Protein AF-0000000084975092 (afdb_homodimer)

Structure (mmCIF, N/CA/C/O backbone):
data_AF-0000000084975092-model_v1
#
loop_
_entity.id
_entity.type
_entity.pdbx_description
1 polymer 'Uncharacterized protein'
#
loop_
_atom_site.group_PDB
_atom_site.id
_atom_site.type_symbol
_atom_site.label_atom_id
_atom_site.label_alt_id
_atom_site.label_comp_id
_atom_site.label_asym_id
_atom_site.label_entity_id
_atom_site.label_seq_id
_atom_site.pdbx_PDB_ins_code
_atom_site.Cartn_x
_atom_site.Cartn_y
_atom_site.Cartn_z
_atom_site.occupancy
_atom_site.B_iso_or_equiv
_atom_site.auth_seq_id
_atom_site.auth_comp_id
_atom_site.auth_asym_id
_atom_site.auth_atom_id
_atom_site.pdbx_PDB_model_num
ATOM 1 N N . MET A 1 1 ? 33.875 20.328 -22.531 1 62.81 1 MET A N 1
ATOM 2 C CA . MET A 1 1 ? 33.938 19.734 -21.203 1 62.81 1 MET A CA 1
ATOM 3 C C . MET A 1 1 ? 32.625 19.938 -20.453 1 62.81 1 MET A C 1
ATOM 5 O O . MET A 1 1 ? 32.125 19.016 -19.828 1 62.81 1 MET A O 1
ATOM 9 N N . LYS A 1 2 ? 32.125 21.047 -20.719 1 77.38 2 LYS A N 1
ATOM 10 C CA . LYS A 1 2 ? 30.891 21.344 -19.969 1 77.38 2 LYS A CA 1
ATOM 11 C C . LYS A 1 2 ? 29.719 20.5 -20.484 1 77.38 2 LYS A C 1
ATOM 13 O O . LYS A 1 2 ? 28.938 19.969 -19.688 1 77.38 2 LYS A O 1
ATOM 18 N N . LYS A 1 3 ? 29.75 20.203 -21.688 1 81.56 3 LYS A N 1
ATOM 19 C CA . LYS A 1 3 ? 28.656 19.453 -22.312 1 81.56 3 LYS A CA 1
ATOM 20 C C . LYS A 1 3 ? 28.719 17.969 -21.922 1 81.56 3 LYS A C 1
ATOM 22 O O . LYS A 1 3 ? 27.688 17.344 -21.688 1 81.56 3 LYS A O 1
ATOM 27 N N . ILE A 1 4 ? 29.922 17.531 -21.922 1 78.56 4 ILE A N 1
ATOM 28 C CA . ILE A 1 4 ? 30.141 16.141 -21.516 1 78.56 4 ILE A CA 1
ATOM 29 C C . ILE A 1 4 ? 29.719 15.953 -20.062 1 78.56 4 ILE A C 1
ATOM 31 O O . ILE A 1 4 ? 29.078 14.961 -19.719 1 78.56 4 ILE A O 1
ATOM 35 N N . LEU A 1 5 ? 29.984 16.922 -19.25 1 81.19 5 LEU A N 1
ATOM 36 C CA . LEU A 1 5 ? 29.641 16.859 -17.844 1 81.19 5 LEU A CA 1
ATOM 37 C C . LEU A 1 5 ? 28.125 16.891 -17.656 1 81.19 5 LEU A C 1
ATOM 39 O O . LEU A 1 5 ? 27.594 16.141 -16.828 1 81.19 5 LEU A O 1
ATOM 43 N N . ILE A 1 6 ? 27.531 17.688 -18.438 1 81.81 6 ILE A N 1
ATOM 44 C CA . ILE A 1 6 ? 26.078 17.812 -18.359 1 81.81 6 ILE A CA 1
ATOM 45 C C . ILE A 1 6 ? 25.422 16.531 -18.844 1 81.81 6 ILE A C 1
ATOM 47 O O . ILE A 1 6 ? 24.453 16.047 -18.25 1 81.81 6 ILE A O 1
ATOM 51 N N . SER A 1 7 ? 25.953 16.016 -19.891 1 80.88 7 SER A N 1
ATOM 52 C CA . SER A 1 7 ? 25.438 14.75 -20.422 1 80.88 7 SER A CA 1
ATOM 53 C C . SER A 1 7 ? 25.641 13.617 -19.422 1 80.88 7 SER A C 1
ATOM 55 O O . SER A 1 7 ? 24.766 12.766 -19.266 1 80.88 7 SER A O 1
ATOM 57 N N . LEU A 1 8 ? 26.75 13.625 -18.781 1 80.19 8 LEU A N 1
ATOM 58 C CA . LEU A 1 8 ? 27.031 12.617 -17.766 1 80.19 8 LEU A CA 1
ATOM 59 C C . LEU A 1 8 ? 26.062 12.742 -16.594 1 80.19 8 LEU A C 1
ATOM 61 O O . LEU A 1 8 ? 25.578 11.742 -16.078 1 80.19 8 LEU A O 1
ATOM 65 N N . LEU A 1 9 ? 25.797 13.906 -16.25 1 78.81 9 LEU A N 1
ATOM 66 C CA . LEU A 1 9 ? 24.875 14.164 -15.156 1 78.81 9 LEU A CA 1
ATOM 67 C C . LEU A 1 9 ? 23.469 13.703 -15.516 1 78.81 9 LEU A C 1
ATOM 69 O O . LEU A 1 9 ? 22.766 13.125 -14.688 1 78.81 9 LEU A O 1
ATOM 73 N N . ALA A 1 10 ? 23.109 13.953 -16.703 1 79.69 10 ALA A N 1
ATOM 74 C CA . ALA A 1 10 ? 21.797 13.539 -17.188 1 79.69 10 ALA A CA 1
ATOM 75 C C . ALA A 1 10 ? 21.656 12.023 -17.141 1 79.69 10 ALA A C 1
ATOM 77 O O . ALA A 1 10 ? 20.609 11.5 -16.766 1 79.69 10 ALA A O 1
ATOM 78 N N . VAL A 1 11 ? 22.703 11.359 -17.531 1 75.19 11 VAL A N 1
ATOM 79 C CA . VAL A 1 11 ? 22.688 9.898 -17.5 1 75.19 11 VAL A CA 1
ATOM 80 C C . VAL A 1 11 ? 22.562 9.414 -16.062 1 75.19 11 VAL A C 1
ATOM 82 O O . VAL A 1 11 ? 21.812 8.469 -15.789 1 75.19 11 VAL A O 1
ATOM 85 N N . VAL A 1 12 ? 23.172 10.07 -15.133 1 73.25 12 VAL A N 1
ATOM 86 C CA . VAL A 1 12 ? 23.109 9.695 -13.727 1 73.25 12 VAL A CA 1
ATOM 87 C C . VAL A 1 12 ? 21.688 9.875 -13.203 1 73.25 12 VAL A C 1
ATOM 89 O O . VAL A 1 12 ? 21.172 9.008 -12.5 1 73.25 12 VAL A O 1
ATOM 92 N N . VAL A 1 13 ? 21.094 10.93 -13.609 1 73.56 13 VAL A N 1
ATOM 93 C CA . VAL A 1 13 ? 19.734 11.219 -13.172 1 73.56 13 VAL A CA 1
ATOM 94 C C . VAL A 1 13 ? 18.766 10.18 -13.75 1 73.56 13 VAL A C 1
ATOM 96 O O . VAL A 1 13 ? 17.875 9.711 -13.047 1 73.56 13 VAL A O 1
ATOM 99 N N . LEU A 1 14 ? 19 9.875 -14.938 1 68.94 14 LEU A N 1
ATOM 100 C CA . LEU A 1 14 ? 18.141 8.891 -15.594 1 68.94 14 LEU A CA 1
ATOM 101 C C . LEU A 1 14 ? 18.281 7.523 -14.945 1 68.94 14 LEU A C 1
ATOM 103 O O . LEU A 1 14 ? 17.281 6.855 -14.672 1 68.94 14 LEU A O 1
ATOM 107 N N . VAL A 1 15 ? 19.531 7.074 -14.758 1 65.44 15 VAL A N 1
ATOM 108 C CA . VAL A 1 15 ? 19.781 5.777 -14.141 1 65.44 15 VAL A CA 1
ATOM 109 C C . VAL A 1 15 ? 19.25 5.777 -12.703 1 65.44 15 VAL A C 1
ATOM 111 O O . VAL A 1 15 ? 18.641 4.805 -12.258 1 65.44 15 VAL A O 1
ATOM 114 N N . GLY A 1 16 ? 19.562 6.824 -12.062 1 63.44 16 GLY A N 1
ATOM 115 C CA . GLY A 1 16 ? 19.062 6.977 -10.703 1 63.44 16 GLY A CA 1
ATOM 116 C C . GLY A 1 16 ? 17.547 6.934 -10.617 1 63.44 16 GLY A C 1
ATOM 117 O O . GLY A 1 16 ? 16.984 6.281 -9.734 1 63.44 16 GLY A O 1
ATOM 118 N N . GLY A 1 17 ? 16.906 7.625 -11.43 1 62.84 17 GLY A N 1
ATOM 119 C CA . GLY A 1 17 ? 15.461 7.637 -11.492 1 62.84 17 GLY A CA 1
ATOM 120 C C . GLY A 1 17 ? 14.859 6.258 -11.711 1 62.84 17 GLY A C 1
ATOM 121 O O . GLY A 1 17 ? 13.883 5.887 -11.047 1 62.84 17 GLY A O 1
ATOM 122 N N . ILE A 1 18 ? 15.398 5.594 -12.656 1 60.41 18 ILE A N 1
ATOM 123 C CA . ILE A 1 18 ? 14.938 4.242 -12.961 1 60.41 18 ILE A CA 1
ATOM 124 C C . ILE A 1 18 ? 15.141 3.346 -11.742 1 60.41 18 ILE A C 1
ATOM 126 O O . ILE A 1 18 ? 14.25 2.574 -11.375 1 60.41 18 ILE A O 1
ATOM 130 N N . TYR A 1 19 ? 16.422 3.455 -11.234 1 58.19 19 TYR A N 1
ATOM 131 C CA . TYR A 1 19 ? 16.719 2.635 -10.062 1 58.19 19 TYR A CA 1
ATOM 132 C C . TYR A 1 19 ? 15.734 2.934 -8.93 1 58.19 19 TYR A C 1
ATOM 134 O O . TYR A 1 19 ? 15.266 2.02 -8.25 1 58.19 19 TYR A O 1
ATOM 142 N N . PHE A 1 20 ? 15.57 4.203 -8.875 1 60.41 20 PHE A N 1
ATOM 143 C CA . PHE A 1 20 ? 14.68 4.652 -7.809 1 60.41 20 PHE A CA 1
ATOM 144 C C . PHE A 1 20 ? 13.25 4.203 -8.07 1 60.41 20 PHE A C 1
ATOM 146 O O . PHE A 1 20 ? 12.547 3.768 -7.156 1 60.41 20 PHE A O 1
ATOM 153 N N . GLY A 1 21 ? 12.852 4.273 -9.227 1 59.28 21 GLY A N 1
ATOM 154 C CA . GLY A 1 21 ? 11.5 3.859 -9.578 1 59.28 21 GLY A CA 1
ATOM 155 C C . GLY A 1 21 ? 11.281 2.363 -9.453 1 59.28 21 GLY A C 1
ATOM 156 O O . GLY A 1 21 ? 10.227 1.923 -9 1 59.28 21 GLY A O 1
ATOM 157 N N . SER A 1 22 ? 12.297 1.663 -9.891 1 58.56 22 SER A N 1
ATOM 158 C CA . SER A 1 22 ? 12.203 0.207 -9.891 1 58.56 22 SER A CA 1
ATOM 159 C C . SER A 1 22 ? 12.211 -0.347 -8.469 1 58.56 22 SER A C 1
ATOM 161 O O . SER A 1 22 ? 11.82 -1.495 -8.25 1 58.56 22 SER A O 1
ATOM 163 N N . ASN A 1 23 ? 12.555 0.447 -7.535 1 65.69 23 ASN A N 1
ATOM 164 C CA . ASN A 1 23 ? 12.734 -0.072 -6.184 1 65.69 23 ASN A CA 1
ATOM 165 C C . ASN A 1 23 ? 11.531 0.231 -5.297 1 65.69 23 ASN A C 1
ATOM 167 O O . ASN A 1 23 ? 11.555 -0.037 -4.094 1 65.69 23 ASN A O 1
ATOM 171 N N . LEU A 1 24 ? 10.508 0.518 -5.965 1 80.62 24 LEU A N 1
ATOM 172 C CA . LEU A 1 24 ? 9.359 0.938 -5.168 1 80.62 24 LEU A CA 1
ATOM 173 C C . LEU A 1 24 ? 8.414 -0.231 -4.922 1 80.62 24 LEU A C 1
ATOM 175 O O . LEU A 1 24 ? 7.621 -0.206 -3.979 1 80.62 24 LEU A O 1
ATOM 179 N N . LYS A 1 25 ? 8.578 -1.258 -5.691 1 91 25 LYS A N 1
ATOM 180 C CA . LYS A 1 25 ? 7.711 -2.428 -5.582 1 91 25 LYS A CA 1
ATOM 181 C C . LYS A 1 25 ? 8.531 -3.719 -5.59 1 91 25 LYS A C 1
ATOM 183 O O . LYS A 1 25 ? 9.664 -3.736 -6.062 1 91 25 LYS A O 1
ATOM 188 N N . PRO A 1 26 ? 7.914 -4.773 -4.988 1 96.62 26 PRO A N 1
ATOM 189 C CA . PRO A 1 26 ? 8.633 -6.047 -5.074 1 96.62 26 PRO A CA 1
ATOM 190 C C . PRO A 1 26 ? 8.836 -6.516 -6.512 1 96.62 26 PRO A C 1
ATOM 192 O O . PRO A 1 26 ? 8.039 -6.191 -7.391 1 96.62 26 PRO A O 1
ATOM 195 N N . PRO A 1 27 ? 9.906 -7.293 -6.707 1 97 27 PRO A N 1
ATOM 196 C CA . PRO A 1 27 ? 10.164 -7.793 -8.062 1 97 27 PRO A CA 1
ATOM 197 C C . PRO A 1 27 ? 9.086 -8.75 -8.547 1 97 27 PRO A C 1
ATOM 199 O O . PRO A 1 27 ? 8.719 -9.695 -7.844 1 97 27 PRO A O 1
ATOM 202 N N . LYS A 1 28 ? 8.656 -8.492 -9.703 1 96.69 28 LYS A N 1
ATOM 203 C CA . LYS A 1 28 ? 7.691 -9.398 -10.32 1 96.69 28 LYS A CA 1
ATOM 204 C C . LYS A 1 28 ? 8.391 -10.547 -11.039 1 96.69 28 LYS A C 1
ATOM 206 O O . LYS A 1 28 ? 9.359 -10.32 -11.773 1 96.69 28 LYS A O 1
ATOM 211 N N . PRO A 1 29 ? 7.871 -11.703 -10.891 1 97.94 29 PRO A N 1
ATOM 212 C CA . PRO A 1 29 ? 8.508 -12.828 -11.586 1 97.94 29 PRO A CA 1
ATOM 213 C C . PRO A 1 29 ? 8.039 -12.969 -13.031 1 97.94 29 PRO A C 1
ATOM 215 O O . PRO A 1 29 ? 6.961 -12.492 -13.391 1 97.94 29 PRO A O 1
ATOM 218 N N . THR A 1 30 ? 8.922 -13.555 -13.828 1 97.88 30 THR A N 1
ATOM 219 C CA . THR A 1 30 ? 8.555 -14.148 -15.109 1 97.88 30 THR A CA 1
ATOM 220 C C . THR A 1 30 ? 8.469 -15.664 -14.992 1 97.88 30 THR A C 1
ATOM 222 O O . THR A 1 30 ? 9.438 -16.328 -14.602 1 97.88 30 THR A O 1
ATOM 225 N N . ILE A 1 31 ? 7.34 -16.172 -15.289 1 98.19 31 ILE A N 1
ATOM 226 C CA . ILE A 1 31 ? 7.125 -17.625 -15.211 1 98.19 31 ILE A CA 1
ATOM 227 C C . ILE A 1 31 ? 6.91 -18.188 -16.609 1 98.19 31 ILE A C 1
ATOM 229 O O . ILE A 1 31 ? 6.004 -17.75 -17.328 1 98.19 31 ILE A O 1
ATOM 233 N N . THR A 1 32 ? 7.715 -19.094 -16.938 1 98.06 32 THR A N 1
ATOM 234 C CA . THR A 1 32 ? 7.637 -19.688 -18.266 1 98.06 32 THR A CA 1
ATOM 235 C C . THR A 1 32 ? 7.465 -21.203 -18.172 1 98.06 32 THR A C 1
ATOM 237 O O . THR A 1 32 ? 8.016 -21.844 -17.281 1 98.06 32 THR A O 1
ATOM 240 N N . ILE A 1 33 ? 6.66 -21.703 -19.125 1 97.81 33 ILE A N 1
ATOM 241 C CA . ILE A 1 33 ? 6.438 -23.141 -19.219 1 97.81 33 ILE A CA 1
ATOM 242 C C . ILE A 1 33 ? 6.109 -23.516 -20.672 1 97.81 33 ILE A C 1
ATOM 244 O O . ILE A 1 33 ? 5.25 -22.891 -21.297 1 97.81 33 ILE A O 1
ATOM 248 N N . GLU A 1 34 ? 6.688 -24.594 -21.203 1 95.25 34 GLU A N 1
ATOM 249 C CA . GLU A 1 34 ? 6.445 -25.047 -22.562 1 95.25 34 GLU A CA 1
ATOM 250 C C . GLU A 1 34 ? 6.332 -23.875 -23.531 1 95.25 34 GLU A C 1
ATOM 252 O O . GLU A 1 34 ? 5.367 -23.781 -24.297 1 95.25 34 GLU A O 1
ATOM 257 N N . ASN A 1 35 ? 7.098 -22.844 -23.641 1 90.38 35 ASN A N 1
ATOM 258 C CA . ASN A 1 35 ? 7.23 -21.688 -24.516 1 90.38 35 ASN A CA 1
ATOM 259 C C . ASN A 1 35 ? 6.152 -20.641 -24.234 1 90.38 35 ASN A C 1
ATOM 261 O O . ASN A 1 35 ? 5.879 -19.797 -25.078 1 90.38 35 ASN A O 1
ATOM 265 N N . ASN A 1 36 ? 5.48 -20.875 -23.125 1 95.44 36 ASN A N 1
ATOM 266 C CA . ASN A 1 36 ? 4.461 -19.922 -22.719 1 95.44 36 ASN A CA 1
ATOM 267 C C . ASN A 1 36 ? 4.898 -19.109 -21.5 1 95.44 36 ASN A C 1
ATOM 269 O O . ASN A 1 36 ? 5.703 -19.594 -20.688 1 95.44 36 ASN A O 1
ATOM 273 N N . THR A 1 37 ? 4.395 -17.938 -21.484 1 96.81 37 THR A N 1
ATOM 274 C CA . THR A 1 37 ? 4.5 -17.141 -20.266 1 96.81 37 THR A CA 1
ATOM 275 C C . THR A 1 37 ? 3.199 -17.188 -19.484 1 96.81 37 THR A C 1
ATOM 277 O O . THR A 1 37 ? 2.115 -17.016 -20.047 1 96.81 37 THR A O 1
ATOM 280 N N . VAL A 1 38 ? 3.279 -17.375 -18.234 1 97.62 38 VAL A N 1
ATOM 281 C CA . VAL A 1 38 ? 2.113 -17.5 -17.375 1 97.62 38 VAL A CA 1
ATOM 282 C C . VAL A 1 38 ? 1.778 -16.156 -16.75 1 97.62 38 VAL A C 1
ATOM 284 O O . VAL A 1 38 ? 2.666 -15.461 -16.25 1 97.62 38 VAL A O 1
ATOM 287 N N . LYS A 1 39 ? 0.527 -15.773 -16.797 1 97.69 39 LYS A N 1
ATOM 288 C CA . LYS A 1 39 ? 0.101 -14.57 -16.094 1 97.69 39 LYS A CA 1
ATOM 289 C C . LYS A 1 39 ? 0.189 -14.758 -14.586 1 97.69 39 LYS A C 1
ATOM 291 O O . LYS A 1 39 ? -0.241 -15.781 -14.055 1 97.69 39 LYS A O 1
ATOM 296 N N . VAL A 1 40 ? 0.696 -13.734 -13.914 1 98.19 40 VAL A N 1
ATOM 297 C CA . VAL A 1 40 ? 0.942 -13.812 -12.484 1 98.19 40 VAL A CA 1
ATOM 298 C C . VAL A 1 40 ? 0.227 -12.672 -11.766 1 98.19 40 VAL A C 1
ATOM 300 O O . VAL A 1 40 ? 0.221 -11.539 -12.25 1 98.19 40 VAL A O 1
ATOM 303 N N . ALA A 1 41 ? -0.408 -12.961 -10.688 1 98.38 41 ALA A N 1
ATOM 304 C CA . ALA A 1 41 ? -1.032 -11.938 -9.852 1 98.38 41 ALA A CA 1
ATOM 305 C C . ALA A 1 41 ? -0.221 -11.711 -8.578 1 98.38 41 ALA A C 1
ATOM 307 O O . ALA A 1 41 ? 0.391 -12.633 -8.047 1 98.38 41 ALA A O 1
ATOM 308 N N . GLN A 1 42 ? -0.276 -10.461 -8.148 1 98.06 42 GLN A N 1
ATOM 309 C CA . GLN A 1 42 ? 0.405 -10.078 -6.914 1 98.06 42 GLN A CA 1
ATOM 310 C C . GLN A 1 42 ? -0.295 -10.664 -5.691 1 98.06 42 GLN A C 1
ATOM 312 O O . GLN A 1 42 ? -1.513 -10.539 -5.547 1 98.06 42 GLN A O 1
ATOM 317 N N . GLY A 1 43 ? 0.433 -11.336 -4.898 1 98.44 43 GLY A N 1
ATOM 318 C CA . GLY A 1 43 ? -0.041 -11.734 -3.586 1 98.44 43 GLY A CA 1
ATOM 319 C C . GLY A 1 43 ? 0.344 -10.758 -2.488 1 98.44 43 GLY A C 1
ATOM 320 O O . GLY A 1 43 ? 0.613 -9.586 -2.758 1 98.44 43 GLY A O 1
ATOM 321 N N . SER A 1 44 ? 0.318 -11.297 -1.238 1 98.62 44 SER A N 1
ATOM 322 C CA . SER A 1 44 ? 0.688 -10.453 -0.107 1 98.62 44 SER A CA 1
ATOM 323 C C . SER A 1 44 ? 2.162 -10.07 -0.163 1 98.62 44 SER A C 1
ATOM 325 O O . SER A 1 44 ? 2.99 -10.828 -0.668 1 98.62 44 SER A O 1
ATOM 327 N N . TYR A 1 45 ? 2.463 -8.906 0.356 1 98.56 45 TYR A N 1
ATOM 328 C CA . TYR A 1 45 ? 3.861 -8.492 0.353 1 98.56 45 TYR A CA 1
ATOM 329 C C . TYR A 1 45 ? 4.121 -7.434 1.418 1 98.56 45 TYR A C 1
ATOM 331 O O . TYR A 1 45 ? 3.193 -6.75 1.861 1 98.56 45 TYR A O 1
ATOM 339 N N . CYS A 1 46 ? 5.262 -7.344 1.837 1 98.5 46 CYS A N 1
ATOM 340 C CA . CYS A 1 46 ? 5.836 -6.254 2.617 1 98.5 46 CYS A CA 1
ATOM 341 C C . CYS A 1 46 ? 7.102 -5.723 1.958 1 98.5 46 CYS A C 1
ATOM 343 O O . CYS A 1 46 ? 8.008 -6.492 1.621 1 98.5 46 CYS A O 1
ATOM 345 N N . TRP A 1 47 ? 7.125 -4.41 1.788 1 97.75 47 TRP A N 1
ATOM 346 C CA . TRP A 1 47 ? 8.227 -3.826 1.029 1 97.75 47 TRP A CA 1
ATOM 347 C C . TRP A 1 47 ? 8.609 -2.457 1.585 1 97.75 47 TRP A C 1
ATOM 349 O O . TRP A 1 47 ? 7.738 -1.617 1.831 1 97.75 47 TRP A O 1
ATOM 359 N N . ARG A 1 48 ? 9.836 -2.342 1.759 1 96.62 48 ARG A N 1
ATOM 360 C CA . ARG A 1 48 ? 10.344 -1.074 2.277 1 96.62 48 ARG A CA 1
ATOM 361 C C . ARG A 1 48 ? 10.828 -0.172 1.145 1 96.62 48 ARG A C 1
ATOM 363 O O . ARG A 1 48 ? 11.695 -0.56 0.358 1 96.62 48 ARG A O 1
ATOM 370 N N . GLY A 1 49 ? 10.195 0.974 1.076 1 92.25 49 GLY A N 1
ATOM 371 C CA . GLY A 1 49 ? 10.641 1.998 0.144 1 92.25 49 GLY A CA 1
ATOM 372 C C . GLY A 1 49 ? 11.5 3.064 0.792 1 92.25 49 GLY A C 1
ATOM 373 O O . GLY A 1 49 ? 12.055 2.85 1.874 1 92.25 49 GLY A O 1
ATOM 374 N N . LEU A 1 50 ? 11.625 4.164 0.089 1 88.62 50 LEU A N 1
ATOM 375 C CA . LEU A 1 50 ? 12.469 5.254 0.559 1 88.62 50 LEU A CA 1
ATOM 376 C C . LEU A 1 50 ? 11.805 6.008 1.707 1 88.62 50 LEU A C 1
ATOM 378 O O . LEU A 1 50 ? 12.445 6.301 2.717 1 88.62 50 LEU A O 1
ATOM 382 N N . ILE A 1 51 ? 10.508 6.207 1.525 1 91 51 ILE A N 1
ATOM 383 C CA . ILE A 1 51 ? 9.891 7.07 2.523 1 91 51 ILE A CA 1
ATOM 384 C C . ILE A 1 51 ? 8.766 6.316 3.229 1 91 51 ILE A C 1
ATOM 386 O O . ILE A 1 51 ? 7.98 6.91 3.971 1 91 51 ILE A O 1
ATOM 390 N N . ASN A 1 52 ? 8.617 5.074 2.865 1 94.44 52 ASN A N 1
ATOM 391 C CA . ASN A 1 52 ? 7.57 4.281 3.496 1 94.44 52 ASN A CA 1
ATOM 392 C C . ASN A 1 52 ? 7.91 2.795 3.494 1 94.44 52 ASN A C 1
ATOM 394 O O . ASN A 1 52 ? 8.82 2.363 2.783 1 94.44 52 ASN A O 1
ATOM 398 N N . ALA A 1 53 ? 7.32 2.066 4.391 1 96.81 53 ALA A N 1
ATOM 399 C CA . ALA A 1 53 ? 7.246 0.608 4.406 1 96.81 53 ALA A CA 1
ATOM 400 C C . ALA A 1 53 ? 5.801 0.131 4.359 1 96.81 53 ALA A C 1
ATOM 402 O O . ALA A 1 53 ? 4.953 0.619 5.113 1 96.81 53 ALA A O 1
ATOM 403 N N . GLN A 1 54 ? 5.531 -0.683 3.426 1 96.81 54 GLN A N 1
ATOM 404 C CA . GLN A 1 54 ? 4.141 -1.102 3.262 1 96.81 54 GLN A CA 1
ATOM 405 C C . GLN A 1 54 ? 4.008 -2.619 3.363 1 96.81 54 GLN A C 1
ATOM 407 O O . GLN A 1 54 ? 4.848 -3.357 2.846 1 96.81 54 GLN A O 1
ATOM 412 N N . CYS A 1 55 ? 3.021 -3.033 4.055 1 98.12 55 CYS A N 1
ATOM 413 C CA . CYS A 1 55 ? 2.564 -4.418 4.043 1 98.12 55 CYS A CA 1
ATOM 414 C C . CYS A 1 55 ? 1.134 -4.516 3.529 1 98.12 55 CYS A C 1
ATOM 416 O O . CYS A 1 55 ? 0.25 -3.797 3.996 1 98.12 55 CYS A O 1
ATOM 418 N N . VAL A 1 56 ? 0.953 -5.371 2.525 1 97.44 56 VAL A N 1
ATOM 419 C CA . VAL A 1 56 ? -0.347 -5.617 1.909 1 97.44 56 VAL A CA 1
ATOM 420 C C . VAL A 1 56 ? -0.726 -7.09 2.068 1 97.44 56 VAL A C 1
ATOM 422 O O . VAL A 1 56 ? -0.057 -7.969 1.525 1 97.44 56 VAL A O 1
ATOM 425 N N . ASP A 1 57 ? -1.724 -7.305 2.822 1 98.12 57 ASP A N 1
ATOM 426 C CA . ASP A 1 57 ? -2.295 -8.641 2.941 1 98.12 57 ASP A CA 1
ATOM 427 C C . ASP A 1 57 ? -3.383 -8.875 1.896 1 98.12 57 ASP A C 1
ATOM 429 O O . ASP A 1 57 ? -4.398 -8.172 1.885 1 98.12 57 ASP A O 1
ATOM 433 N N . MET A 1 58 ? -3.188 -9.773 1.096 1 97.75 58 MET A N 1
ATOM 434 C CA . MET A 1 58 ? -4.168 -10.117 0.068 1 97.75 58 MET A CA 1
ATOM 435 C C . MET A 1 58 ? -5.055 -11.266 0.523 1 97.75 58 MET A C 1
ATOM 437 O O . MET A 1 58 ? -4.684 -12.023 1.421 1 97.75 58 MET A O 1
ATOM 441 N N . ILE A 1 59 ? -6.16 -11.359 -0.148 1 96.69 59 ILE A N 1
ATOM 442 C CA . ILE A 1 59 ? -7 -12.539 0.034 1 96.69 59 ILE A CA 1
ATOM 443 C C . ILE A 1 59 ? -6.27 -13.781 -0.471 1 96.69 59 ILE A C 1
ATOM 445 O O . ILE A 1 59 ? -5.16 -13.68 -0.999 1 96.69 59 ILE A O 1
ATOM 449 N N . SER A 1 60 ? -6.906 -14.969 -0.282 1 96.94 60 SER A N 1
ATOM 450 C CA . SER A 1 60 ? -6.223 -16.219 -0.575 1 96.94 60 SER A CA 1
ATOM 451 C C . SER A 1 60 ? -5.914 -16.359 -2.062 1 96.94 60 SER A C 1
ATOM 453 O O . SER A 1 60 ? -6.621 -15.781 -2.898 1 96.94 60 SER A O 1
ATOM 455 N N . PRO A 1 61 ? -4.91 -17.156 -2.408 1 97.81 61 PRO A N 1
ATOM 456 C CA . PRO A 1 61 ? -4.531 -17.312 -3.814 1 97.81 61 PRO A CA 1
ATOM 457 C C . PRO A 1 61 ? -5.695 -17.766 -4.691 1 97.81 61 PRO A C 1
ATOM 459 O O . PRO A 1 61 ? -5.934 -17.188 -5.754 1 97.81 61 PRO A O 1
ATOM 462 N N . PRO A 1 62 ? -6.516 -18.766 -4.254 1 97.56 62 PRO A N 1
ATOM 463 C CA . PRO A 1 62 ? -7.664 -19.094 -5.098 1 97.56 62 PRO A CA 1
ATOM 464 C C . PRO A 1 62 ? -8.617 -17.906 -5.289 1 97.56 62 PRO A C 1
ATOM 466 O O . PRO A 1 62 ? -9.148 -17.719 -6.387 1 97.56 62 PRO A O 1
ATOM 469 N N . ASP A 1 63 ? -8.828 -17.141 -4.277 1 97.19 63 ASP A N 1
ATOM 470 C CA . ASP A 1 63 ? -9.711 -15.977 -4.371 1 97.19 63 ASP A CA 1
ATOM 471 C C . ASP A 1 63 ? -9.102 -14.898 -5.27 1 97.19 63 ASP A C 1
ATOM 473 O O . ASP A 1 63 ? -9.828 -14.188 -5.973 1 97.19 63 ASP A O 1
ATOM 477 N N . ILE A 1 64 ? -7.777 -14.781 -5.215 1 97.81 64 ILE A N 1
ATOM 478 C CA . ILE A 1 64 ? -7.098 -13.836 -6.094 1 97.81 64 ILE A CA 1
ATOM 479 C C . ILE A 1 64 ? -7.324 -14.234 -7.551 1 97.81 64 ILE A C 1
ATOM 481 O O . ILE A 1 64 ? -7.637 -13.383 -8.391 1 97.81 64 ILE A O 1
ATOM 485 N N . ILE A 1 65 ? -7.156 -15.508 -7.832 1 97.62 65 ILE A N 1
ATOM 486 C CA . ILE A 1 65 ? -7.352 -16 -9.188 1 97.62 65 ILE A CA 1
ATOM 487 C C . ILE A 1 65 ? -8.773 -15.688 -9.656 1 97.62 65 ILE A C 1
ATOM 489 O O . ILE A 1 65 ? -8.977 -15.211 -10.773 1 97.62 65 ILE A O 1
ATOM 493 N N . LYS A 1 66 ? -9.711 -15.969 -8.797 1 96 66 LYS A N 1
ATOM 494 C CA . LYS A 1 66 ? -11.117 -15.727 -9.117 1 96 66 LYS A CA 1
ATOM 495 C C . LYS A 1 66 ? -11.383 -14.242 -9.336 1 96 66 LYS A C 1
ATOM 497 O O . LYS A 1 66 ? -12.031 -13.859 -10.305 1 96 66 LYS A O 1
ATOM 502 N N . HIS A 1 67 ? -10.859 -13.477 -8.484 1 95.25 67 HIS A N 1
ATOM 503 C CA . HIS A 1 67 ? -11.094 -12.039 -8.547 1 95.25 67 HIS A CA 1
ATOM 504 C C . HIS A 1 67 ? -10.547 -11.438 -9.836 1 95.25 67 HIS A C 1
ATOM 506 O O . HIS A 1 67 ? -11.188 -10.586 -10.445 1 95.25 67 HIS A O 1
ATOM 512 N N . HIS A 1 68 ? -9.398 -11.922 -10.211 1 95.88 68 HIS A N 1
ATOM 513 C CA . HIS A 1 68 ? -8.75 -11.375 -11.398 1 95.88 68 HIS A CA 1
ATOM 514 C C . HIS A 1 68 ? -9.164 -12.141 -12.648 1 95.88 68 HIS A C 1
ATOM 516 O O . HIS A 1 68 ? -8.758 -11.797 -13.758 1 95.88 68 HIS A O 1
ATOM 522 N N . GLU A 1 69 ? -9.898 -13.148 -12.477 1 96.31 69 GLU A N 1
ATOM 523 C CA . GLU A 1 69 ? -10.352 -13.992 -13.578 1 96.31 69 GLU A CA 1
ATOM 524 C C . GLU A 1 69 ? -9.172 -14.484 -14.422 1 96.31 69 GLU A C 1
ATOM 526 O O . GLU A 1 69 ? -9.195 -14.383 -15.648 1 96.31 69 GLU A O 1
ATOM 531 N N . LEU A 1 70 ? -8.188 -14.906 -13.742 1 97.25 70 LEU A N 1
ATOM 532 C CA . LEU A 1 70 ? -7.016 -15.398 -14.453 1 97.25 70 LEU A CA 1
ATOM 533 C C . LEU A 1 70 ? -7.324 -16.719 -15.164 1 97.25 70 LEU A C 1
ATOM 535 O O . LEU A 1 70 ? -7.875 -17.641 -14.555 1 97.25 70 LEU A O 1
ATOM 539 N N . LYS A 1 71 ? -6.949 -16.812 -16.359 1 97.12 71 LYS A N 1
ATOM 540 C CA . LYS A 1 71 ? -7.121 -18.031 -17.141 1 97.12 71 LYS A CA 1
ATOM 541 C C . LYS A 1 71 ? -5.891 -18.938 -17.031 1 97.12 71 LYS A C 1
ATOM 543 O O . LYS A 1 71 ? -4.758 -18.469 -17.172 1 97.12 71 LYS A O 1
ATOM 548 N N . PRO A 1 72 ? -6.105 -20.172 -16.844 1 97.94 72 PRO A N 1
ATOM 549 C CA . PRO A 1 72 ? -4.969 -21.094 -16.719 1 97.94 72 PRO A CA 1
ATOM 550 C C . PRO A 1 72 ? -4.25 -21.312 -18.047 1 97.94 72 PRO A C 1
ATOM 552 O O . PRO A 1 72 ? -4.891 -21.375 -19.094 1 97.94 72 PRO A O 1
ATOM 555 N N . VAL A 1 73 ? -3.033 -21.375 -18.016 1 97.75 73 VAL A N 1
ATOM 556 C CA . VAL A 1 73 ? -2.262 -21.844 -19.156 1 97.75 73 VAL A CA 1
ATOM 557 C C . VAL A 1 73 ? -2.303 -23.375 -19.219 1 97.75 73 VAL A C 1
ATOM 559 O O . VAL A 1 73 ? -2.074 -24.047 -18.219 1 97.75 73 VAL A O 1
ATOM 562 N N . ILE A 1 74 ? -2.594 -23.906 -20.391 1 98.19 74 ILE A N 1
ATOM 563 C CA . ILE A 1 74 ? -2.67 -25.359 -20.547 1 98.19 74 ILE A CA 1
ATOM 564 C C . ILE A 1 74 ? -1.274 -25.922 -20.812 1 98.19 74 ILE A C 1
ATOM 566 O O . ILE A 1 74 ? -0.555 -25.438 -21.688 1 98.19 74 ILE A O 1
ATOM 570 N N . VAL A 1 75 ? -0.976 -26.938 -20.047 1 98.44 75 VAL A N 1
ATOM 571 C CA . VAL A 1 75 ? 0.376 -27.484 -20.156 1 98.44 75 VAL A CA 1
ATOM 572 C C . VAL A 1 75 ? 0.326 -29.016 -20.141 1 98.44 75 VAL A C 1
ATOM 574 O O . VAL A 1 75 ? -0.703 -29.594 -19.797 1 98.44 75 VAL A O 1
ATOM 577 N N . SER A 1 76 ? 1.468 -29.609 -20.516 1 98.31 76 SER A N 1
ATOM 578 C CA . SER A 1 76 ? 1.589 -31.062 -20.5 1 98.31 76 SER A CA 1
ATOM 579 C C . SER A 1 76 ? 1.916 -31.578 -19.094 1 98.31 76 SER A C 1
ATOM 581 O O . SER A 1 76 ? 2.498 -30.844 -18.281 1 98.31 76 SER A O 1
ATOM 583 N N . PRO A 1 77 ? 1.496 -32.812 -18.828 1 98.44 77 PRO A N 1
ATOM 584 C CA . PRO A 1 77 ? 1.896 -33.406 -17.547 1 98.44 77 PRO A CA 1
ATOM 585 C C . PRO A 1 77 ? 3.408 -33.406 -17.328 1 98.44 77 PRO A C 1
ATOM 587 O O . PRO A 1 77 ? 4.172 -33.594 -18.281 1 98.44 77 PRO A O 1
ATOM 590 N N . GLU A 1 78 ? 3.822 -33.062 -16.188 1 98.31 78 GLU A N 1
ATOM 591 C CA . GLU A 1 78 ? 5.211 -33.094 -15.742 1 98.31 78 GLU A CA 1
ATOM 592 C C . GLU A 1 78 ? 6.066 -32.094 -16.484 1 98.31 78 GLU A C 1
ATOM 594 O O . GLU A 1 78 ? 7.285 -32.25 -16.578 1 98.31 78 GLU A O 1
ATOM 599 N N . ALA A 1 79 ? 5.379 -31.078 -17.094 1 98.19 79 ALA A N 1
ATOM 600 C CA . ALA A 1 79 ? 6.137 -29.984 -17.719 1 98.19 79 ALA A CA 1
ATOM 601 C C . ALA A 1 79 ? 6.949 -29.219 -16.672 1 98.19 79 ALA A C 1
ATOM 603 O O . ALA A 1 79 ? 6.574 -29.172 -15.5 1 98.19 79 ALA A O 1
ATOM 604 N N . LYS A 1 80 ? 8.031 -28.641 -17.156 1 98.19 80 LYS A N 1
ATOM 605 C CA . LYS A 1 80 ? 8.914 -27.875 -16.281 1 98.19 80 LYS A CA 1
ATOM 606 C C . LYS A 1 80 ? 8.586 -26.391 -16.344 1 98.19 80 LYS A C 1
ATOM 608 O O . LYS A 1 80 ? 8.5 -25.812 -17.422 1 98.19 80 LYS A O 1
ATOM 613 N N . LEU A 1 81 ? 8.375 -25.859 -15.242 1 98.25 81 LEU A N 1
ATOM 614 C CA . LEU A 1 81 ? 8.055 -24.438 -15.07 1 98.25 81 LEU A CA 1
ATOM 615 C C . LEU A 1 81 ? 9.219 -23.688 -14.43 1 98.25 81 LEU A C 1
ATOM 617 O O . LEU A 1 81 ? 9.711 -24.078 -13.367 1 98.25 81 LEU A O 1
ATOM 621 N N . LYS A 1 82 ? 9.641 -22.625 -15.086 1 98.19 82 LYS A N 1
ATOM 622 C CA . LYS A 1 82 ? 10.773 -21.844 -14.602 1 98.19 82 LYS A CA 1
ATOM 623 C C . LYS A 1 82 ? 10.32 -20.516 -14.023 1 98.19 82 LYS A C 1
ATOM 625 O O . LYS A 1 82 ? 9.508 -19.812 -14.633 1 98.19 82 LYS A O 1
ATOM 630 N N . ILE A 1 83 ? 10.844 -20.141 -12.891 1 98.19 83 ILE A N 1
ATOM 631 C CA . ILE A 1 83 ? 10.547 -18.891 -12.211 1 98.19 83 ILE A CA 1
ATOM 632 C C . ILE A 1 83 ? 11.789 -18 -12.203 1 98.19 83 ILE A C 1
ATOM 634 O O . ILE A 1 83 ? 12.828 -18.375 -11.656 1 98.19 83 ILE A O 1
ATOM 638 N N . GLU A 1 84 ? 11.641 -16.828 -12.719 1 96.94 84 GLU A N 1
ATOM 639 C CA . GLU A 1 84 ? 12.766 -15.898 -12.789 1 96.94 84 GLU A CA 1
ATOM 640 C C . GLU A 1 84 ? 12.375 -14.508 -12.312 1 96.94 84 GLU A C 1
ATOM 642 O O . GLU A 1 84 ? 11.242 -14.062 -12.539 1 96.94 84 GLU A O 1
ATOM 647 N N . PHE A 1 85 ? 13.32 -13.891 -11.664 1 96.88 85 PHE A N 1
ATOM 648 C CA . PHE A 1 85 ? 13.156 -12.5 -11.242 1 96.88 85 PHE A CA 1
ATOM 649 C C . PHE A 1 85 ? 14.25 -11.625 -11.844 1 96.88 85 PHE A C 1
ATOM 651 O O . PHE A 1 85 ? 15.398 -12.047 -11.969 1 96.88 85 PHE A O 1
ATOM 658 N N . ASN A 1 86 ? 13.883 -10.445 -12.219 1 92.69 86 ASN A N 1
ATOM 659 C CA . ASN A 1 86 ? 14.898 -9.508 -12.688 1 92.69 86 ASN A CA 1
ATOM 660 C C . ASN A 1 86 ? 15.859 -9.125 -11.57 1 92.69 86 ASN A C 1
ATOM 662 O O . ASN A 1 86 ? 17.047 -8.883 -11.82 1 92.69 86 ASN A O 1
ATOM 666 N N . ARG A 1 87 ? 15.352 -9.133 -10.391 1 94.62 87 ARG A N 1
ATOM 667 C CA . ARG A 1 87 ? 16.141 -8.945 -9.18 1 94.62 87 ARG A CA 1
ATOM 668 C C . ARG A 1 87 ? 16.109 -10.195 -8.312 1 94.62 87 ARG A C 1
ATOM 670 O O . ARG A 1 87 ? 15.086 -10.516 -7.707 1 94.62 87 ARG A O 1
ATOM 677 N N . LYS A 1 88 ? 17.203 -10.797 -8.133 1 95.06 88 LYS A N 1
ATOM 678 C CA . LYS A 1 88 ? 17.25 -12.102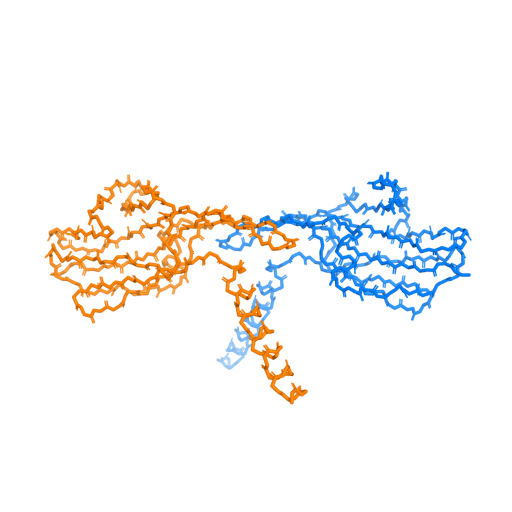 -7.484 1 95.06 88 LYS A CA 1
ATOM 679 C C . LYS A 1 88 ? 16.891 -12 -6.004 1 95.06 88 LYS A C 1
ATOM 681 O O . LYS A 1 88 ? 17.375 -11.109 -5.305 1 95.06 88 LYS A O 1
ATOM 686 N N . PRO A 1 89 ? 16.125 -12.844 -5.637 1 97.81 89 PRO A N 1
ATOM 687 C CA . PRO A 1 89 ? 15.852 -12.875 -4.195 1 97.81 89 PRO A CA 1
ATOM 688 C C . PRO A 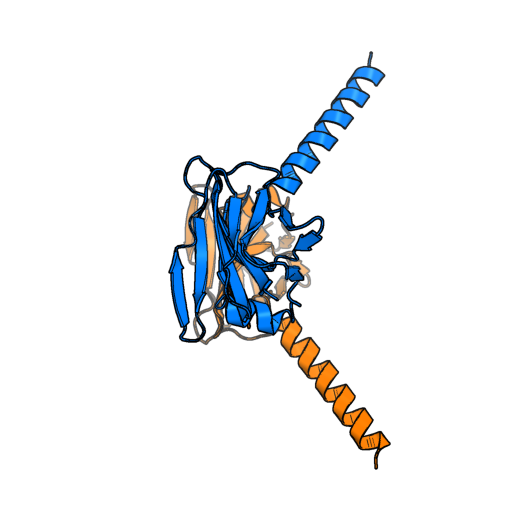1 89 ? 17.047 -13.367 -3.379 1 97.81 89 PRO A C 1
ATOM 690 O O . PRO A 1 89 ? 18.062 -13.797 -3.947 1 97.81 89 PRO A O 1
ATOM 693 N N . LEU A 1 90 ? 16.906 -13.203 -2.086 1 98.25 90 LEU A N 1
ATOM 694 C CA . LEU A 1 90 ? 17.922 -13.773 -1.2 1 98.25 90 LEU A CA 1
ATOM 695 C C . LEU A 1 90 ? 18.016 -15.289 -1.382 1 98.25 90 LEU A C 1
ATOM 697 O O . LEU A 1 90 ? 17 -15.945 -1.647 1 98.25 90 LEU A O 1
ATOM 701 N N . GLU A 1 91 ? 19.141 -15.812 -1.184 1 96.5 91 GLU A N 1
ATOM 702 C CA . GLU A 1 91 ? 19.391 -17.234 -1.421 1 96.5 91 GLU A CA 1
ATOM 703 C C . GLU A 1 91 ? 18.516 -18.109 -0.539 1 96.5 91 GLU A C 1
ATOM 705 O O . GLU A 1 91 ? 18.328 -17.812 0.646 1 96.5 91 GLU A O 1
ATOM 710 N N . ASN A 1 92 ? 17.969 -19.141 -1.128 1 96.12 92 ASN A N 1
ATOM 711 C CA . ASN A 1 92 ? 17.203 -20.188 -0.46 1 96.12 92 ASN A CA 1
ATOM 712 C C . ASN A 1 92 ? 15.922 -19.656 0.154 1 96.12 92 ASN A C 1
ATOM 714 O O . ASN A 1 92 ? 15.453 -20.156 1.174 1 96.12 92 ASN A O 1
ATOM 718 N N . THR A 1 93 ? 15.367 -18.547 -0.452 1 97.88 93 THR A N 1
ATOM 719 C CA . THR A 1 93 ? 14.141 -18 0.111 1 97.88 93 THR A CA 1
ATOM 720 C C . THR A 1 93 ? 12.953 -18.281 -0.812 1 97.88 93 THR A C 1
ATOM 722 O O . THR A 1 93 ? 11.797 -18.172 -0.397 1 97.88 93 THR A O 1
ATOM 725 N N . LEU A 1 94 ? 13.273 -18.547 -2.039 1 98.19 94 LEU A N 1
ATOM 726 C CA . LEU A 1 94 ? 12.195 -18.828 -2.977 1 98.19 94 LEU A CA 1
ATOM 727 C C . LEU A 1 94 ? 11.461 -20.109 -2.59 1 98.19 94 LEU A C 1
ATOM 729 O O . LEU A 1 94 ? 12.086 -21.141 -2.379 1 98.19 94 LEU A O 1
ATOM 733 N N . ASN A 1 95 ? 10.18 -19.953 -2.479 1 98 95 ASN A N 1
ATOM 734 C CA . ASN A 1 95 ? 9.32 -21.078 -2.141 1 98 95 ASN A CA 1
ATOM 735 C C . ASN A 1 95 ? 8.062 -21.109 -3.002 1 98 95 ASN A C 1
ATOM 737 O O . ASN A 1 95 ? 7.609 -20.062 -3.479 1 98 95 ASN A O 1
ATOM 741 N N . ALA A 1 96 ? 7.578 -22.328 -3.158 1 98.5 96 ALA A N 1
ATOM 742 C CA . ALA A 1 96 ? 6.34 -22.516 -3.914 1 98.5 96 ALA A CA 1
ATOM 743 C C . ALA A 1 96 ? 5.387 -23.453 -3.182 1 98.5 96 ALA A C 1
ATOM 745 O O . ALA A 1 96 ? 5.824 -24.391 -2.51 1 98.5 96 ALA A O 1
ATOM 746 N N . SER A 1 97 ? 4.16 -23.156 -3.346 1 98.44 97 SER A N 1
ATOM 747 C CA . SER A 1 97 ? 3.125 -23.984 -2.74 1 98.44 97 SER A CA 1
ATOM 748 C C . SER A 1 97 ? 1.987 -24.266 -3.723 1 98.44 97 SER A C 1
ATOM 750 O O . SER A 1 97 ? 1.675 -23.406 -4.562 1 98.44 97 SER A O 1
ATOM 752 N N . LEU A 1 98 ? 1.461 -25.391 -3.541 1 98.44 98 LEU A N 1
ATOM 753 C CA . LEU A 1 98 ? 0.249 -25.781 -4.254 1 98.44 98 LEU A CA 1
ATOM 754 C C . LEU A 1 98 ? -0.981 -25.609 -3.369 1 98.44 98 LEU A C 1
ATOM 756 O O . LEU A 1 98 ? -0.999 -26.062 -2.225 1 98.44 98 LEU A O 1
ATOM 760 N N . TRP A 1 99 ? -1.95 -24.938 -3.893 1 98.06 99 TRP A N 1
ATOM 761 C CA 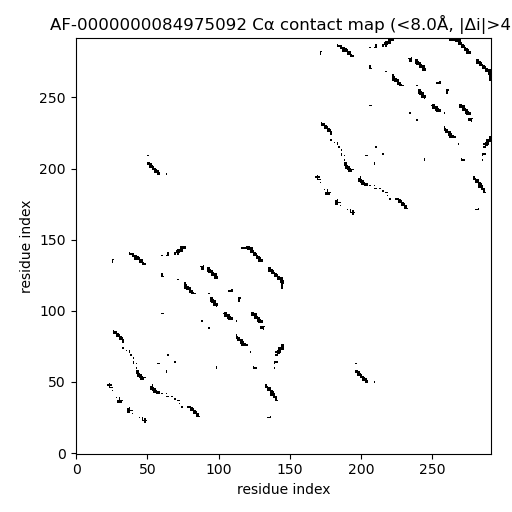. TRP A 1 99 ? -3.186 -24.703 -3.152 1 98.06 99 TRP A CA 1
ATOM 762 C C . TRP A 1 99 ? -4.258 -25.719 -3.553 1 98.06 99 TRP A C 1
ATOM 764 O O . TRP A 1 99 ? -4.652 -25.781 -4.719 1 98.06 99 TRP A O 1
ATOM 774 N N . LEU A 1 100 ? -4.777 -26.422 -2.549 1 94.94 100 LEU A N 1
ATOM 775 C CA . LEU A 1 100 ? -5.754 -27.484 -2.795 1 94.94 100 LEU A CA 1
ATOM 776 C C . LEU A 1 100 ? -7.176 -26.938 -2.676 1 94.94 100 LEU A C 1
ATOM 778 O O . LEU A 1 100 ? -7.391 -25.844 -2.145 1 94.94 100 LEU A O 1
ATOM 782 N N . SER A 1 101 ? -8.102 -27.688 -3.197 1 89.44 101 SER A N 1
ATOM 783 C CA . SER A 1 101 ? -9.5 -27.266 -3.242 1 89.44 101 SER A CA 1
ATOM 784 C C . SER A 1 101 ? -10.07 -27.094 -1.839 1 89.44 101 SER A C 1
ATOM 786 O O . SER A 1 101 ? -11.016 -26.328 -1.633 1 89.44 101 SER A O 1
ATOM 788 N N . ASN A 1 102 ? -9.469 -27.766 -0.88 1 90.25 102 ASN A N 1
ATOM 789 C CA . ASN A 1 102 ? -10 -27.719 0.479 1 90.25 102 ASN A CA 1
ATOM 790 C C . ASN A 1 102 ? -9.406 -26.562 1.269 1 90.25 102 ASN A C 1
ATOM 792 O O . ASN A 1 102 ? -9.656 -26.422 2.467 1 90.25 102 ASN A O 1
ATOM 796 N N . GLY A 1 103 ? -8.578 -25.812 0.657 1 89 103 GLY A N 1
ATOM 797 C CA . GLY A 1 103 ? -7.996 -24.656 1.314 1 89 103 GLY A CA 1
ATOM 798 C C . GLY A 1 103 ? -6.625 -24.922 1.906 1 89 103 GLY A C 1
ATOM 799 O O . GLY A 1 103 ? -5.934 -24 2.34 1 89 103 GLY A O 1
ATOM 800 N N . GLU A 1 104 ? -6.316 -26.172 1.852 1 94.44 104 GLU A N 1
ATOM 801 C CA . GLU A 1 104 ? -4.996 -26.531 2.352 1 94.44 104 GLU A CA 1
ATOM 802 C C . GLU A 1 104 ? -3.918 -26.281 1.298 1 94.44 104 GLU A C 1
ATOM 804 O O . GLU A 1 104 ? -4.227 -26.109 0.118 1 94.44 104 GLU A O 1
ATOM 809 N N . THR A 1 105 ? -2.697 -26.172 1.854 1 97.5 105 THR A N 1
ATOM 810 C CA . THR A 1 105 ? -1.577 -25.953 0.946 1 97.5 105 THR A CA 1
ATOM 811 C C . THR A 1 105 ? -0.558 -27.094 1.066 1 97.5 105 THR A C 1
ATOM 813 O O . THR A 1 105 ? -0.42 -27.703 2.131 1 97.5 105 THR A O 1
ATOM 816 N N . GLU A 1 106 ? 0.054 -27.406 -0.051 1 97.38 106 GLU A N 1
ATOM 817 C CA . GLU A 1 106 ? 1.166 -28.344 -0.1 1 97.38 106 GLU A CA 1
ATOM 818 C C . GLU A 1 106 ? 2.422 -27.688 -0.669 1 97.38 106 GLU A C 1
ATOM 820 O O . GLU A 1 106 ? 2.338 -26.859 -1.575 1 97.38 106 GLU A O 1
ATOM 825 N N . ASN A 1 107 ? 3.512 -28.172 -0.113 1 97.62 107 ASN A N 1
ATOM 826 C CA . ASN A 1 107 ? 4.773 -27.703 -0.661 1 97.62 107 ASN A CA 1
ATOM 827 C C . ASN A 1 107 ? 4.98 -28.172 -2.096 1 97.62 107 ASN A C 1
ATOM 829 O O . ASN A 1 107 ? 4.703 -29.328 -2.418 1 97.62 107 ASN A O 1
ATOM 833 N N . ALA A 1 108 ? 5.375 -27.219 -2.945 1 97.75 108 ALA A N 1
ATOM 834 C CA . ALA A 1 108 ? 5.805 -27.547 -4.305 1 97.75 108 ALA A CA 1
ATOM 835 C C . ALA A 1 108 ? 7.32 -27.422 -4.445 1 97.75 108 ALA A C 1
ATOM 837 O O . ALA A 1 108 ? 7.852 -26.328 -4.594 1 97.75 108 ALA A O 1
ATOM 838 N N . PRO A 1 109 ? 7.988 -28.516 -4.418 1 96.31 109 PRO A N 1
ATOM 839 C CA . PRO A 1 109 ? 9.453 -28.453 -4.402 1 96.31 109 PRO A CA 1
ATOM 840 C C . PRO A 1 109 ? 10.031 -27.766 -5.633 1 96.31 109 PRO A C 1
ATOM 842 O O . PRO A 1 109 ? 9.508 -27.922 -6.738 1 96.31 109 PRO A O 1
ATOM 845 N N . LEU A 1 110 ? 11.047 -27.031 -5.32 1 96.88 110 LEU A N 1
ATOM 846 C CA . LEU A 1 110 ? 11.781 -26.328 -6.371 1 96.88 110 LEU A CA 1
ATOM 847 C C . LEU A 1 110 ? 13.211 -26.859 -6.477 1 96.88 110 LEU A C 1
ATOM 849 O O . LEU A 1 110 ? 13.852 -27.141 -5.461 1 96.88 110 LEU A O 1
ATOM 853 N N . ASN A 1 111 ? 13.648 -27.094 -7.703 1 95.06 111 ASN A N 1
ATOM 854 C CA . ASN A 1 111 ? 15.047 -27.359 -8.016 1 95.06 111 ASN A CA 1
ATOM 855 C C . ASN A 1 111 ? 15.625 -26.281 -8.93 1 95.06 111 ASN A C 1
ATOM 857 O O . ASN A 1 111 ? 15.32 -26.25 -10.125 1 95.06 111 ASN A O 1
ATOM 861 N N . ASP A 1 112 ? 16.484 -25.406 -8.367 1 92.31 112 ASP A N 1
ATOM 862 C CA . ASP A 1 112 ? 17.062 -24.297 -9.125 1 92.31 112 ASP A CA 1
ATOM 863 C C . ASP A 1 112 ? 15.969 -23.453 -9.781 1 92.31 112 ASP A C 1
ATOM 865 O O . ASP A 1 112 ? 16.016 -23.203 -10.992 1 92.31 112 ASP A O 1
ATOM 869 N N . ASN A 1 113 ? 14.852 -23.172 -9.117 1 95.88 113 ASN A N 1
ATOM 870 C CA . ASN A 1 113 ? 13.758 -22.281 -9.523 1 95.88 113 ASN A CA 1
ATOM 871 C C . ASN A 1 113 ? 12.859 -22.953 -10.555 1 95.88 113 ASN A C 1
ATOM 873 O O . ASN A 1 113 ? 12.148 -22.281 -11.297 1 95.88 113 ASN A O 1
ATOM 877 N N . VAL A 1 114 ? 12.992 -24.281 -10.617 1 97.44 114 VAL A N 1
ATOM 878 C CA . VAL A 1 114 ? 12.172 -25.031 -11.562 1 97.44 114 VAL A CA 1
ATOM 879 C C . VAL A 1 114 ? 11.188 -25.922 -10.805 1 97.44 114 VAL A C 1
ATOM 881 O O . VAL A 1 114 ? 11.562 -26.609 -9.852 1 97.44 114 VAL A O 1
ATOM 884 N N . LEU A 1 115 ? 10.039 -25.875 -11.227 1 97.81 115 LEU A N 1
ATOM 885 C CA . LEU A 1 115 ? 8.945 -26.672 -10.68 1 97.81 115 LEU A CA 1
ATOM 886 C C . LEU A 1 115 ? 8.414 -27.641 -11.727 1 97.81 115 LEU A C 1
ATOM 888 O O . LEU A 1 115 ? 8.234 -27.266 -12.891 1 97.81 115 LEU A O 1
ATOM 892 N N . VAL A 1 116 ? 8.266 -28.844 -11.266 1 98.12 116 VAL A N 1
ATOM 893 C CA . VAL A 1 116 ? 7.637 -29.828 -12.156 1 98.12 116 VAL A CA 1
ATOM 894 C C . VAL A 1 116 ? 6.145 -29.922 -11.844 1 98.12 116 VAL A C 1
ATOM 896 O O . VAL A 1 116 ? 5.758 -30.203 -10.703 1 98.12 116 VAL A O 1
ATOM 899 N N . VAL A 1 117 ? 5.344 -29.703 -12.812 1 98 117 VAL A N 1
ATOM 900 C CA . VAL A 1 117 ? 3.906 -29.703 -12.57 1 98 117 VAL A CA 1
ATOM 901 C C . VAL A 1 117 ? 3.404 -31.141 -12.438 1 98 117 VAL A C 1
ATOM 903 O O . VAL A 1 117 ? 4.094 -32.094 -12.836 1 98 117 VAL A O 1
ATOM 906 N N . PRO A 1 118 ? 2.258 -31.312 -11.961 1 97.94 118 PRO A N 1
ATOM 907 C CA . PRO A 1 118 ? 1.75 -32.656 -11.688 1 97.94 118 PRO A CA 1
ATOM 908 C C . PRO A 1 118 ? 1.521 -33.469 -12.953 1 97.94 118 PRO A C 1
ATOM 910 O O . PRO A 1 118 ? 1.352 -32.906 -14.039 1 97.94 118 PRO A O 1
ATOM 913 N N . LYS A 1 119 ? 1.523 -34.75 -12.727 1 98.12 119 LYS A N 1
ATOM 914 C CA . LYS A 1 119 ? 1.218 -35.688 -13.812 1 98.12 119 LYS A CA 1
ATOM 915 C C . LYS A 1 119 ? -0.284 -35.75 -14.07 1 98.12 119 LYS A C 1
ATOM 917 O O . LYS A 1 119 ? -0.715 -35.875 -15.219 1 98.12 119 LYS A O 1
ATOM 922 N N . GLU A 1 120 ? -1.068 -35.594 -13.086 1 97.94 120 GLU A N 1
ATOM 923 C CA . GLU A 1 120 ? -2.518 -35.781 -13.148 1 97.94 120 GLU A CA 1
ATOM 924 C C . GLU A 1 120 ? -3.18 -34.562 -13.781 1 97.94 120 GLU A C 1
ATOM 926 O O . GLU A 1 120 ? -2.797 -33.406 -13.5 1 97.94 120 GLU A O 1
ATOM 931 N N . LYS A 1 121 ? -4.211 -34.844 -14.617 1 98.38 121 LYS A N 1
ATOM 932 C CA . LYS A 1 121 ? -4.996 -33.75 -15.211 1 98.38 121 LYS A CA 1
ATOM 933 C C . LYS A 1 121 ? -5.738 -32.969 -14.141 1 98.38 121 LYS A C 1
ATOM 935 O O . LYS A 1 121 ? -6.211 -33.531 -13.156 1 98.38 121 LYS A O 1
ATOM 940 N N . GLY A 1 122 ? -5.809 -31.641 -14.453 1 98.12 122 GLY A N 1
ATOM 941 C CA . GLY A 1 122 ? -6.539 -30.797 -13.523 1 98.12 122 GLY A CA 1
ATOM 942 C C . GLY A 1 122 ? -6.047 -29.359 -13.516 1 98.12 122 GLY A C 1
ATOM 943 O O . GLY A 1 122 ? -5.121 -29.016 -14.25 1 98.12 122 GLY A O 1
ATOM 944 N N . VAL A 1 123 ? -6.738 -28.562 -12.766 1 98.19 123 VAL A N 1
ATOM 945 C CA . VAL A 1 123 ? -6.367 -27.172 -12.578 1 98.19 123 VAL A CA 1
ATOM 946 C C . VAL A 1 123 ? -5.598 -27.016 -11.266 1 98.19 123 VAL A C 1
ATOM 948 O O . VAL A 1 123 ? -6.035 -27.484 -10.219 1 98.19 123 VAL A O 1
ATOM 951 N N . TYR A 1 124 ? -4.457 -26.344 -11.367 1 98.5 124 TYR A N 1
ATOM 952 C CA . TYR A 1 124 ? -3.578 -26.203 -10.211 1 98.5 124 TYR A CA 1
ATOM 953 C C . TYR A 1 124 ? -3.262 -24.75 -9.93 1 98.5 124 TYR A C 1
ATOM 955 O O . TYR A 1 124 ? -2.793 -24.031 -10.82 1 98.5 124 TYR A O 1
ATOM 963 N N . ILE A 1 125 ? -3.529 -24.297 -8.734 1 98.69 125 ILE A N 1
ATOM 964 C CA . ILE A 1 125 ? -3.199 -22.953 -8.281 1 98.69 125 ILE A CA 1
ATOM 965 C C . ILE A 1 125 ? -1.912 -22.984 -7.461 1 98.69 125 ILE A C 1
ATOM 967 O O . ILE A 1 125 ? -1.805 -23.75 -6.496 1 98.69 125 ILE A O 1
ATOM 971 N N . TYR A 1 126 ? -0.948 -22.172 -7.875 1 98.75 126 TYR A N 1
ATOM 972 C CA . TYR A 1 126 ? 0.332 -22.109 -7.18 1 98.75 126 TYR A CA 1
ATOM 973 C C . TYR A 1 126 ? 0.561 -20.734 -6.582 1 98.75 126 TYR A C 1
ATOM 975 O O . TYR A 1 126 ? 0.111 -19.719 -7.137 1 98.75 126 TYR A O 1
ATOM 983 N N . SER A 1 127 ? 1.176 -20.688 -5.523 1 98.62 127 SER A N 1
ATOM 984 C CA . SER A 1 127 ? 1.769 -19.469 -4.988 1 98.62 127 SER A CA 1
ATOM 985 C C . SER A 1 127 ? 3.283 -19.594 -4.875 1 98.62 127 SER A C 1
ATOM 987 O O . SER A 1 127 ? 3.801 -20.656 -4.531 1 98.62 127 SER A O 1
ATOM 989 N N . VAL A 1 128 ? 3.963 -18.516 -5.219 1 98.5 128 VAL A N 1
ATOM 990 C CA . VAL A 1 128 ? 5.41 -18.438 -5.043 1 98.5 128 VAL A CA 1
ATOM 991 C C . VAL A 1 128 ? 5.758 -17.219 -4.203 1 98.5 128 VAL A C 1
ATOM 993 O O . VAL A 1 128 ? 5.078 -16.188 -4.273 1 98.5 128 VAL A O 1
ATOM 996 N N . SER A 1 129 ? 6.695 -17.359 -3.398 1 98.56 129 SER A N 1
ATOM 997 C CA . SER A 1 129 ? 7.121 -16.25 -2.557 1 98.56 129 SER A CA 1
ATOM 998 C C . SER A 1 129 ? 8.633 -16.234 -2.375 1 98.56 129 SER A C 1
ATOM 1000 O O . SER A 1 129 ? 9.281 -17.281 -2.486 1 98.56 129 SER A O 1
ATOM 1002 N N . ALA A 1 130 ? 9.117 -15.07 -2.119 1 98.62 130 ALA A N 1
ATOM 1003 C CA . ALA A 1 130 ? 10.547 -14.93 -1.849 1 98.62 130 ALA A CA 1
ATOM 1004 C C . ALA A 1 130 ? 10.82 -13.68 -1.012 1 98.62 130 ALA A C 1
ATOM 1006 O O . ALA A 1 130 ? 9.922 -12.883 -0.76 1 98.62 130 ALA A O 1
ATOM 1007 N N . ASN A 1 131 ? 12.055 -13.633 -0.508 1 98.75 131 ASN A N 1
ATOM 1008 C CA . ASN A 1 131 ? 12.5 -12.508 0.298 1 98.75 131 ASN A CA 1
ATOM 1009 C C . ASN A 1 131 ? 13.617 -11.727 -0.398 1 98.75 131 ASN A C 1
ATOM 1011 O O . ASN A 1 131 ? 14.484 -12.312 -1.044 1 98.75 131 ASN A O 1
ATOM 1015 N N . TRP A 1 132 ? 13.625 -10.492 -0.273 1 98.19 132 TRP A N 1
ATOM 1016 C CA . TRP A 1 132 ? 14.68 -9.57 -0.664 1 98.19 132 TRP A CA 1
ATOM 1017 C C . TRP A 1 132 ? 15.141 -8.734 0.526 1 98.19 132 TRP A C 1
ATOM 1019 O O . TRP A 1 132 ? 14.547 -8.797 1.604 1 98.19 132 TRP A O 1
ATOM 1029 N N . GLU A 1 133 ? 16.172 -8 0.307 1 96.69 133 GLU A N 1
ATOM 1030 C CA . GLU A 1 133 ? 16.656 -7.125 1.37 1 96.69 133 GLU A CA 1
ATOM 1031 C C . GLU A 1 133 ? 15.578 -6.148 1.823 1 96.69 133 GLU A C 1
ATOM 1033 O O . GLU A 1 133 ? 15.453 -5.859 3.016 1 96.69 133 GLU A O 1
ATOM 1038 N N . LYS A 1 134 ? 14.75 -5.789 0.856 1 96.75 134 LYS A N 1
ATOM 1039 C CA . LYS A 1 134 ? 13.781 -4.73 1.121 1 96.75 134 LYS A CA 1
ATOM 1040 C C . LYS A 1 134 ? 12.445 -5.309 1.586 1 96.75 134 LYS A C 1
ATOM 1042 O O . LYS A 1 134 ? 11.523 -4.562 1.923 1 96.75 134 LYS A O 1
ATOM 1047 N N . GLY A 1 135 ? 12.383 -6.586 1.437 1 98.12 135 GLY A N 1
ATOM 1048 C CA . GLY A 1 135 ? 11.117 -7.152 1.87 1 98.12 135 GLY A CA 1
ATOM 1049 C C . GLY A 1 135 ? 10.82 -8.5 1.244 1 98.12 135 GLY A C 1
ATOM 1050 O O . GLY A 1 135 ? 11.742 -9.242 0.888 1 98.12 135 GLY A O 1
ATOM 1051 N N . SER A 1 136 ? 9.578 -8.836 1.228 1 98.62 136 SER A N 1
ATOM 1052 C CA . SER A 1 136 ? 9.094 -10.117 0.72 1 98.62 136 SER A CA 1
ATOM 1053 C C . SER A 1 136 ? 7.832 -9.938 -0.121 1 98.62 136 SER A C 1
ATOM 1055 O O . SER A 1 136 ? 7.141 -8.922 -0.001 1 98.62 136 SER A O 1
ATOM 1057 N N . SER A 1 137 ? 7.574 -10.875 -0.95 1 98.69 137 SER A N 1
ATOM 1058 C CA . SER A 1 137 ? 6.406 -10.789 -1.819 1 98.69 137 SER A CA 1
ATOM 1059 C C . SER A 1 137 ? 5.953 -12.172 -2.281 1 98.69 137 SER A C 1
ATOM 1061 O O . SER A 1 137 ? 6.777 -13.055 -2.504 1 98.69 137 SER A O 1
ATOM 1063 N N . GLY A 1 138 ? 4.68 -12.281 -2.398 1 98.69 138 GLY A N 1
ATOM 1064 C CA . GLY A 1 138 ? 4.074 -13.469 -2.971 1 98.69 138 GLY A CA 1
ATOM 1065 C C . GLY A 1 138 ? 3.406 -13.219 -4.309 1 98.69 138 GLY A C 1
ATOM 1066 O O . GLY A 1 138 ? 3.008 -12.094 -4.605 1 98.69 138 GLY A O 1
ATOM 1067 N N . TYR A 1 139 ? 3.25 -14.258 -4.984 1 98.75 139 TYR A N 1
ATOM 1068 C CA . TYR A 1 139 ? 2.629 -14.227 -6.305 1 98.75 139 TYR A CA 1
ATOM 1069 C C . TYR A 1 139 ? 1.8 -15.484 -6.547 1 98.75 139 TYR A C 1
ATOM 1071 O O . TYR A 1 139 ? 2.1 -16.547 -6 1 98.75 139 TYR A O 1
ATOM 1079 N N . VAL A 1 140 ? 0.854 -15.312 -7.422 1 98.75 140 VAL A N 1
ATOM 1080 C CA . VAL A 1 140 ? -0.094 -16.406 -7.633 1 98.75 140 VAL A CA 1
ATOM 1081 C C . VAL A 1 140 ? -0.311 -16.625 -9.125 1 98.75 140 VAL A C 1
ATOM 1083 O O . VAL A 1 140 ? -0.409 -15.656 -9.891 1 98.75 140 VAL A O 1
ATOM 1086 N N . PHE A 1 141 ? -0.416 -17.875 -9.492 1 98.62 141 PHE A N 1
ATOM 1087 C CA . PHE A 1 141 ? -0.755 -18.203 -10.867 1 98.62 141 PHE A CA 1
ATOM 1088 C C . PHE A 1 141 ? -1.504 -19.531 -10.938 1 98.62 141 PHE A C 1
ATOM 1090 O O . PHE A 1 141 ? -1.596 -20.25 -9.945 1 98.62 141 PHE A O 1
ATOM 1097 N N . VAL A 1 142 ? -2.02 -19.797 -12.141 1 98.69 142 VAL A N 1
ATOM 1098 C CA . VAL A 1 142 ? -2.846 -20.984 -12.312 1 98.69 142 VAL A CA 1
ATOM 1099 C C . VAL A 1 142 ? -2.516 -21.656 -13.641 1 98.69 142 VAL A C 1
ATOM 1101 O O . VAL A 1 142 ? -2.27 -20.984 -14.641 1 98.69 142 VAL A O 1
ATOM 1104 N N . ILE A 1 143 ? -2.451 -23 -13.594 1 98.38 143 ILE A N 1
ATOM 1105 C CA . ILE A 1 143 ? -2.223 -23.766 -14.812 1 98.38 143 ILE A CA 1
ATOM 1106 C C . ILE A 1 143 ? -3.24 -24.906 -14.891 1 98.38 143 ILE A C 1
ATOM 1108 O O . ILE A 1 143 ? -3.9 -25.234 -13.906 1 98.38 143 ILE A O 1
ATOM 1112 N N . GLU A 1 144 ? -3.336 -25.422 -16.078 1 98.56 144 GLU A N 1
ATOM 1113 C CA . GLU A 1 144 ? -4.156 -26.594 -16.297 1 98.56 144 GLU A CA 1
ATOM 1114 C C . GLU A 1 144 ? -3.355 -27.703 -17 1 98.56 144 GLU A C 1
ATOM 1116 O O . GLU A 1 144 ? -2.822 -27.484 -18.094 1 98.56 144 GLU A O 1
ATOM 1121 N N . VAL A 1 145 ? -3.293 -28.797 -16.281 1 98.38 145 VAL A N 1
ATOM 1122 C CA . VAL A 1 145 ? -2.621 -29.953 -16.859 1 98.38 145 VAL A CA 1
ATOM 1123 C C . VAL A 1 145 ? -3.623 -30.781 -17.672 1 98.38 145 VAL A C 1
ATOM 1125 O O . VAL A 1 145 ? -4.695 -31.125 -17.172 1 98.38 145 VAL A O 1
ATOM 1128 N N . LYS A 1 146 ? -3.248 -31 -18.906 1 97.62 146 LYS A N 1
ATOM 1129 C CA . LYS A 1 146 ? -4.086 -31.812 -19.781 1 97.62 146 LYS A CA 1
ATOM 1130 C C . LYS A 1 146 ? -3.273 -32.938 -20.438 1 97.62 146 LYS A C 1
ATOM 1132 O O . LYS A 1 146 ? -2.076 -32.781 -20.688 1 97.62 146 LYS A O 1
ATOM 1137 N N . MET B 1 1 ? -40.062 -0.048 -21 1 62.56 1 MET B N 1
ATOM 1138 C CA . MET B 1 1 ? -39.719 -0.705 -19.734 1 62.56 1 MET B CA 1
ATOM 1139 C C . MET B 1 1 ? -38.281 -1.244 -19.766 1 62.56 1 MET B C 1
ATOM 1141 O O . MET B 1 1 ? -37.531 -1.075 -18.812 1 62.56 1 MET B O 1
ATOM 1145 N N . LYS B 1 2 ? -37.969 -1.684 -20.922 1 75.5 2 LYS B N 1
ATOM 1146 C CA . LYS B 1 2 ? -36.625 -2.279 -20.984 1 75.5 2 LYS B CA 1
ATOM 1147 C C . LYS B 1 2 ? -35.562 -1.207 -20.938 1 75.5 2 LYS B C 1
ATOM 1149 O O . LYS B 1 2 ? -34.531 -1.377 -20.25 1 75.5 2 LYS B O 1
ATOM 1154 N N . LYS B 1 3 ? -35.844 -0.067 -21.391 1 82.12 3 LYS B N 1
ATOM 1155 C CA . LYS B 1 3 ? -34.844 1.013 -21.438 1 82.12 3 LYS B CA 1
ATOM 1156 C C . LYS B 1 3 ? -34.656 1.647 -20.062 1 82.12 3 LYS B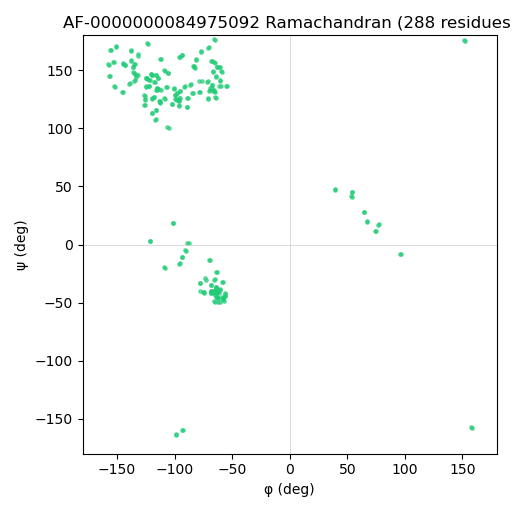 C 1
ATOM 1158 O O . LYS B 1 3 ? -33.531 1.989 -19.688 1 82.12 3 LYS B O 1
ATOM 1163 N N . ILE B 1 4 ? -35.781 1.773 -19.453 1 79.44 4 ILE B N 1
ATOM 1164 C CA . ILE B 1 4 ? -35.719 2.32 -18.109 1 79.44 4 ILE B CA 1
ATOM 1165 C C . ILE B 1 4 ? -34.938 1.372 -17.203 1 79.44 4 ILE B C 1
ATOM 1167 O O . ILE B 1 4 ? -34.125 1.812 -16.391 1 79.44 4 ILE B O 1
ATOM 1171 N N . LEU B 1 5 ? -35.094 0.1 -17.406 1 80.81 5 LEU B N 1
ATOM 1172 C CA . LEU B 1 5 ? -34.406 -0.897 -16.594 1 80.81 5 LEU B CA 1
ATOM 1173 C C . LEU B 1 5 ? -32.906 -0.881 -16.859 1 80.81 5 LEU B C 1
ATOM 1175 O O . LEU B 1 5 ? -32.094 -0.977 -15.938 1 80.81 5 LEU B O 1
ATOM 1179 N N . ILE B 1 6 ? -32.625 -0.731 -18.094 1 81 6 ILE B N 1
ATOM 1180 C CA . ILE B 1 6 ? -31.234 -0.694 -18.484 1 81 6 ILE B CA 1
ATOM 1181 C C . ILE B 1 6 ? -30.578 0.577 -17.953 1 81 6 ILE B C 1
ATOM 1183 O O . ILE B 1 6 ? -29.438 0.541 -17.469 1 81 6 ILE B O 1
ATOM 1187 N N . SER B 1 7 ? -31.297 1.67 -18.062 1 81.25 7 SER B N 1
ATOM 1188 C CA . SER B 1 7 ? -30.781 2.932 -17.547 1 81.25 7 SER B CA 1
ATOM 1189 C C . SER B 1 7 ? -30.609 2.863 -16.031 1 81.25 7 SER B C 1
ATOM 1191 O O . SER B 1 7 ? -29.625 3.379 -15.492 1 81.25 7 SER B O 1
ATOM 1193 N N . LEU B 1 8 ? -31.5 2.234 -15.383 1 79.94 8 LEU B N 1
ATOM 1194 C CA . LEU B 1 8 ? -31.391 2.064 -13.938 1 79.94 8 LEU B CA 1
ATOM 1195 C C . LEU B 1 8 ? -30.203 1.2 -13.57 1 79.94 8 LEU B C 1
ATOM 1197 O O . LEU B 1 8 ? -29.469 1.501 -12.617 1 79.94 8 LEU B O 1
ATOM 1201 N N . LEU B 1 9 ? -30 0.213 -14.305 1 78 9 LEU B N 1
ATOM 1202 C CA . LEU B 1 9 ? -28.859 -0.675 -14.086 1 78 9 LEU B CA 1
ATOM 1203 C C . LEU B 1 9 ? -27.547 0.064 -14.297 1 78 9 LEU B C 1
ATOM 1205 O O . LEU B 1 9 ? -26.594 -0.115 -13.531 1 78 9 LEU B O 1
ATOM 1209 N N . ALA B 1 10 ? -27.531 0.863 -15.281 1 78.88 10 ALA B N 1
ATOM 1210 C CA . ALA B 1 10 ? -26.328 1.648 -15.57 1 78.88 10 ALA B CA 1
ATOM 1211 C C . ALA B 1 10 ? -26.016 2.6 -14.422 1 78.88 10 ALA B C 1
ATOM 1213 O O . ALA B 1 10 ? -24.844 2.764 -14.055 1 78.88 10 ALA B O 1
ATOM 1214 N N . VAL B 1 11 ? -27.031 3.18 -13.898 1 75.12 11 VAL B N 1
ATOM 1215 C CA . VAL B 1 11 ? -26.844 4.082 -12.766 1 75.12 11 VAL B CA 1
ATOM 1216 C C . VAL B 1 11 ? -26.297 3.311 -11.57 1 75.12 11 VAL B C 1
ATOM 1218 O O . VAL B 1 11 ? -25.406 3.791 -10.875 1 75.12 11 VAL B O 1
ATOM 1221 N N . VAL B 1 12 ? -26.734 2.117 -11.383 1 72.94 12 VAL B N 1
ATOM 1222 C CA . VAL B 1 12 ? -26.281 1.283 -10.273 1 72.94 12 VAL B CA 1
ATOM 1223 C C . VAL B 1 12 ? -24.797 0.948 -10.453 1 72.94 12 VAL B C 1
ATOM 1225 O O . VAL B 1 12 ? -24.031 1.013 -9.492 1 72.94 12 VAL B O 1
ATOM 1228 N N . VAL B 1 13 ? -24.469 0.66 -11.625 1 73.06 13 VAL B N 1
ATOM 1229 C CA . VAL B 1 13 ? -23.078 0.304 -11.93 1 73.06 13 VAL B CA 1
ATOM 1230 C C . VAL B 1 13 ? -22.172 1.516 -11.719 1 73.06 13 VAL B C 1
ATOM 1232 O O . VAL B 1 13 ? -21.078 1.392 -11.156 1 73.06 13 VAL B O 1
ATOM 1235 N N . LEU B 1 14 ? -22.656 2.596 -12.133 1 68.38 14 LEU B N 1
ATOM 1236 C CA . LEU B 1 14 ? -21.875 3.82 -11.992 1 68.38 14 LEU B CA 1
ATOM 1237 C C . LEU B 1 14 ? -21.703 4.176 -10.516 1 68.38 14 LEU B C 1
ATOM 1239 O O . LEU B 1 14 ? -20.594 4.512 -10.086 1 68.38 14 LEU B O 1
ATOM 1243 N N . VAL B 1 15 ? -22.797 4.168 -9.773 1 65.5 15 VAL B N 1
ATOM 1244 C CA . VAL B 1 15 ? -22.734 4.492 -8.352 1 65.5 15 VAL B CA 1
ATOM 1245 C C . VAL B 1 15 ? -21.891 3.461 -7.617 1 65.5 15 VAL B C 1
ATOM 1247 O O . VAL B 1 15 ? -21.078 3.814 -6.762 1 65.5 15 VAL B O 1
ATOM 1250 N N . GLY B 1 16 ? -22.156 2.258 -7.957 1 63 16 GLY B N 1
ATOM 1251 C CA . GLY B 1 16 ? -21.359 1.183 -7.387 1 63 16 GLY B CA 1
ATOM 1252 C C . GLY B 1 16 ? -19.875 1.318 -7.68 1 63 16 GLY B C 1
ATOM 1253 O O . GLY B 1 16 ? -19.047 1.125 -6.793 1 63 16 GLY B O 1
ATOM 1254 N N . GLY B 1 17 ? -19.562 1.586 -8.828 1 62.84 17 GLY B N 1
ATOM 1255 C CA . GLY B 1 17 ? -18.188 1.794 -9.234 1 62.84 17 GLY B CA 1
ATOM 1256 C C . GLY B 1 17 ? -17.5 2.906 -8.469 1 62.84 17 GLY B C 1
ATOM 1257 O O . GLY B 1 17 ? -16.359 2.75 -8.031 1 62.84 17 GLY B O 1
ATOM 1258 N N . ILE B 1 18 ? -18.203 3.961 -8.391 1 60.28 18 ILE B N 1
ATOM 1259 C CA . ILE B 1 18 ? -17.656 5.109 -7.664 1 60.28 18 ILE B CA 1
ATOM 1260 C C . ILE B 1 18 ? -17.438 4.73 -6.203 1 60.28 18 ILE B C 1
ATOM 1262 O O . ILE B 1 18 ? -16.406 5.051 -5.625 1 60.28 18 ILE B O 1
ATOM 1266 N N . TYR B 1 19 ? -18.562 4.133 -5.676 1 58.19 19 TYR B N 1
ATOM 1267 C CA . TYR B 1 19 ? -18.469 3.734 -4.273 1 58.19 19 TYR B CA 1
ATOM 1268 C C . TYR B 1 19 ? -17.281 2.793 -4.055 1 58.19 19 TYR B C 1
ATOM 1270 O O . TYR B 1 19 ? -16.562 2.914 -3.066 1 58.19 19 TYR B O 1
ATOM 1278 N N . PHE B 1 20 ? -17.25 1.974 -5.039 1 60.22 20 PHE B N 1
ATOM 1279 C CA . PHE B 1 20 ? -16.188 0.978 -4.957 1 60.22 20 PHE B CA 1
ATOM 1280 C C . PHE B 1 20 ? -14.812 1.631 -5.109 1 60.22 20 PHE B C 1
ATOM 1282 O O . PHE B 1 20 ? -13.875 1.287 -4.391 1 60.22 20 PHE B O 1
ATOM 1289 N N . GLY B 1 21 ? -14.719 2.518 -5.949 1 59.78 21 GLY B N 1
ATOM 1290 C CA . GLY B 1 21 ? -13.453 3.203 -6.176 1 59.78 21 GLY B CA 1
ATOM 1291 C C . GLY B 1 21 ? -13.039 4.082 -5.012 1 59.78 21 GLY B C 1
ATOM 1292 O O . GLY B 1 21 ? -11.859 4.145 -4.664 1 59.78 21 GLY B O 1
ATOM 1293 N N . SER B 1 22 ? -14.055 4.746 -4.48 1 58.94 22 SER B N 1
ATOM 1294 C CA . SER B 1 22 ? -13.789 5.688 -3.396 1 58.94 22 SER B CA 1
ATOM 1295 C C . SER B 1 22 ? -13.383 4.961 -2.119 1 58.94 22 SER B C 1
ATOM 1297 O O . SER B 1 22 ? -12.844 5.578 -1.195 1 58.94 22 SER B O 1
ATOM 1299 N N . ASN B 1 23 ? -13.578 3.705 -2.086 1 65.69 23 ASN B N 1
ATOM 1300 C CA . ASN B 1 23 ? -13.367 2.994 -0.829 1 65.69 23 ASN B CA 1
ATOM 1301 C C . ASN B 1 23 ? -12.031 2.26 -0.818 1 65.69 23 ASN B C 1
ATOM 1303 O O . ASN B 1 23 ? -11.734 1.511 0.115 1 65.69 23 ASN B O 1
ATOM 1307 N N . LEU B 1 24 ? -11.258 2.684 -1.679 1 80.56 24 LEU B N 1
ATOM 1308 C CA . LEU B 1 24 ? -10 1.94 -1.795 1 80.56 24 LEU B CA 1
ATOM 1309 C C . LEU B 1 24 ? -8.898 2.607 -0.981 1 80.56 24 LEU B C 1
ATOM 1311 O O . LEU B 1 24 ? -7.914 1.96 -0.619 1 80.56 24 LEU B O 1
ATOM 1315 N N . LYS B 1 25 ? -9.133 3.826 -0.61 1 91.06 25 LYS B N 1
ATOM 1316 C CA . LYS B 1 25 ? -8.133 4.586 0.137 1 91.06 25 LYS B CA 1
ATOM 1317 C C . LYS B 1 25 ? -8.773 5.32 1.313 1 91.06 25 LYS B C 1
ATOM 1319 O O . LYS B 1 25 ? -9.977 5.566 1.319 1 91.06 25 LYS B O 1
ATOM 1324 N N . PRO B 1 26 ? -7.922 5.602 2.33 1 96.69 26 PRO B N 1
ATOM 1325 C CA . PRO B 1 26 ? -8.484 6.395 3.426 1 96.69 26 PRO B CA 1
ATOM 1326 C C . PRO B 1 26 ? -8.969 7.766 2.969 1 96.69 26 PRO B C 1
ATOM 1328 O O . PRO B 1 26 ? -8.445 8.32 1.999 1 96.69 26 PRO B O 1
ATOM 1331 N N . PRO B 1 27 ? -9.961 8.289 3.699 1 97 27 PRO B N 1
ATOM 1332 C CA . PRO B 1 27 ? -10.477 9.609 3.33 1 97 27 PRO B CA 1
ATOM 1333 C C . PRO B 1 27 ? -9.445 10.719 3.506 1 97 27 PRO B C 1
ATOM 1335 O O . PRO B 1 27 ? -8.82 10.82 4.566 1 97 27 PRO B O 1
ATOM 1338 N N . LYS B 1 28 ? -9.336 11.484 2.516 1 96.75 28 LYS B N 1
ATOM 1339 C CA . LYS B 1 28 ? -8.453 12.641 2.598 1 96.75 28 LYS B CA 1
ATOM 1340 C C . LYS B 1 28 ? -9.172 13.844 3.201 1 96.75 28 LYS B C 1
ATOM 1342 O O . LYS B 1 28 ? -10.297 14.156 2.82 1 96.75 28 LYS B O 1
ATOM 1347 N N . PRO B 1 29 ? -8.516 14.523 4.062 1 98 29 PRO B N 1
ATOM 1348 C CA . PRO B 1 29 ? -9.164 15.695 4.656 1 98 29 PRO B CA 1
ATOM 1349 C C . PRO B 1 29 ? -9.055 16.938 3.779 1 98 29 PRO B C 1
ATOM 1351 O O . PRO B 1 29 ? -8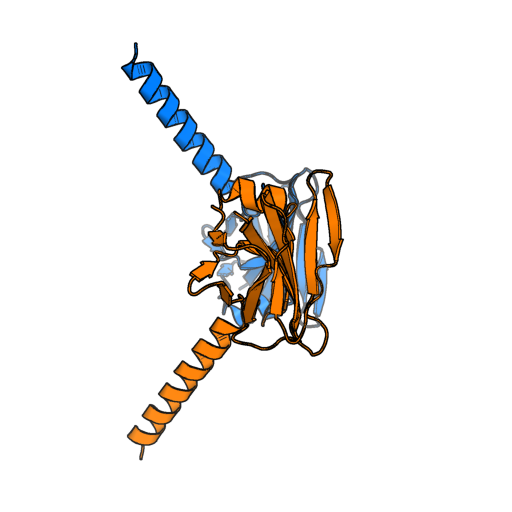.156 17.031 2.943 1 98 29 PRO B O 1
ATOM 1354 N N . THR B 1 30 ? -10.023 17.812 3.957 1 97.88 30 THR B N 1
ATOM 1355 C CA . THR B 1 30 ? -9.914 19.203 3.551 1 97.88 30 THR B CA 1
ATOM 1356 C C . THR B 1 30 ? -9.633 20.109 4.754 1 97.88 30 THR B C 1
ATOM 1358 O O . THR B 1 30 ? -10.398 20.109 5.723 1 97.88 30 THR B O 1
ATOM 1361 N N . ILE B 1 31 ? -8.562 20.781 4.684 1 98.19 31 ILE B N 1
ATOM 1362 C CA . ILE B 1 31 ? -8.172 21.672 5.773 1 98.19 31 ILE B CA 1
ATOM 1363 C C . ILE B 1 31 ? -8.234 23.125 5.305 1 98.19 31 ILE B C 1
ATOM 1365 O O . ILE B 1 31 ? -7.586 23.484 4.32 1 98.19 31 ILE B O 1
ATOM 1369 N N . THR B 1 32 ? -8.977 23.859 6.012 1 98.12 32 THR B N 1
ATOM 1370 C CA . THR B 1 32 ? -9.156 25.25 5.637 1 98.12 32 THR B CA 1
ATOM 1371 C C . THR B 1 32 ? -8.805 26.172 6.801 1 98.12 32 THR B C 1
ATOM 1373 O O . THR B 1 32 ? -9.047 25.844 7.961 1 98.12 32 THR B O 1
ATOM 1376 N N . ILE B 1 33 ? -8.195 27.312 6.414 1 97.81 33 ILE B N 1
ATOM 1377 C CA . ILE B 1 33 ? -7.844 28.328 7.391 1 97.81 33 ILE B CA 1
ATOM 1378 C C . ILE B 1 33 ? -7.84 29.703 6.723 1 97.81 33 ILE B C 1
ATOM 1380 O O . ILE B 1 33 ? -7.23 29.891 5.664 1 97.81 33 ILE B O 1
ATOM 1384 N N . GLU B 1 34 ? -8.414 30.734 7.363 1 95.38 34 GLU B N 1
ATOM 1385 C CA . GLU B 1 34 ? -8.453 32.094 6.84 1 95.38 34 GLU B CA 1
ATOM 1386 C C . GLU B 1 34 ? -8.711 32.094 5.336 1 95.38 34 GLU B C 1
ATOM 1388 O O . GLU B 1 34 ? -7.977 32.75 4.574 1 95.38 34 GLU B O 1
ATOM 1393 N N . ASN B 1 35 ? -9.602 31.438 4.688 1 90.44 35 ASN B N 1
ATOM 1394 C CA . ASN B 1 35 ? -10.07 31.359 3.309 1 90.44 35 ASN B CA 1
ATOM 1395 C C . ASN B 1 35 ? -9.086 30.609 2.422 1 90.44 35 ASN B C 1
ATOM 1397 O O . ASN B 1 35 ? -9.117 30.734 1.197 1 90.44 35 ASN B O 1
ATOM 1401 N N . ASN B 1 36 ? -8.133 29.969 3.098 1 95.31 36 ASN B N 1
ATOM 1402 C CA . ASN B 1 36 ? -7.164 29.172 2.361 1 95.31 36 ASN B CA 1
ATOM 1403 C C . ASN B 1 36 ? -7.379 27.672 2.594 1 95.31 36 ASN B C 1
ATOM 1405 O O . ASN B 1 36 ? -7.902 27.281 3.635 1 95.31 36 ASN B O 1
ATOM 1409 N N . THR B 1 37 ? -7.023 26.969 1.589 1 96.81 37 THR B N 1
ATOM 1410 C CA . THR B 1 37 ? -6.926 25.531 1.737 1 96.81 37 THR B CA 1
ATOM 1411 C C . THR B 1 37 ? -5.477 25.094 1.935 1 96.81 37 THR B C 1
ATOM 1413 O O . THR B 1 37 ? -4.586 25.547 1.21 1 96.81 37 THR B O 1
ATOM 1416 N N . VAL B 1 38 ? -5.223 24.266 2.84 1 97.62 38 VAL B N 1
ATOM 1417 C CA . VAL B 1 38 ? -3.875 23.828 3.184 1 97.62 38 VAL B CA 1
ATOM 1418 C C . VAL B 1 38 ? -3.555 22.531 2.449 1 97.62 38 VAL B C 1
ATOM 1420 O O . VAL B 1 38 ? -4.367 21.609 2.434 1 97.62 38 VAL B O 1
ATOM 1423 N N . LYS B 1 39 ? -2.408 22.469 1.826 1 97.69 39 LYS B N 1
ATOM 1424 C CA . LYS B 1 39 ? -1.963 21.219 1.23 1 97.69 39 LYS B CA 1
ATOM 1425 C C . LYS B 1 39 ? -1.66 20.172 2.305 1 97.69 39 LYS B C 1
ATOM 1427 O O . LYS B 1 39 ? -1.006 20.484 3.305 1 97.69 39 LYS B O 1
ATOM 1432 N N . VAL B 1 40 ? -2.098 18.953 2.051 1 98.19 40 VAL B N 1
ATOM 1433 C CA . VAL B 1 40 ? -1.977 17.875 3.037 1 98.19 40 VAL B CA 1
ATOM 1434 C C . VAL B 1 40 ? -1.241 16.688 2.424 1 98.19 40 VAL B C 1
ATOM 1436 O O . VAL B 1 40 ? -1.479 16.344 1.267 1 98.19 40 VAL B O 1
ATOM 1439 N N . ALA B 1 41 ? -0.343 16.125 3.137 1 98.38 41 ALA B N 1
ATOM 1440 C CA . ALA B 1 41 ? 0.348 14.914 2.719 1 98.38 41 ALA B CA 1
ATOM 1441 C C . ALA B 1 41 ? -0.152 13.703 3.504 1 98.38 41 ALA B C 1
ATOM 1443 O O . ALA B 1 41 ? -0.507 13.82 4.68 1 98.38 41 ALA B O 1
ATOM 1444 N N . GLN B 1 42 ? -0.134 12.586 2.805 1 98.12 42 GLN B N 1
ATOM 1445 C CA . GLN B 1 42 ? -0.537 11.32 3.416 1 98.12 42 GLN B CA 1
ATOM 1446 C C . GLN B 1 42 ? 0.5 10.844 4.43 1 98.12 42 GLN B C 1
ATOM 1448 O O . GLN B 1 42 ? 1.693 10.797 4.125 1 98.12 42 GLN B O 1
ATOM 1453 N N . GLY B 1 43 ? 0.066 10.594 5.609 1 98.44 43 GLY B N 1
ATOM 1454 C CA . GLY B 1 43 ? 0.883 9.898 6.594 1 98.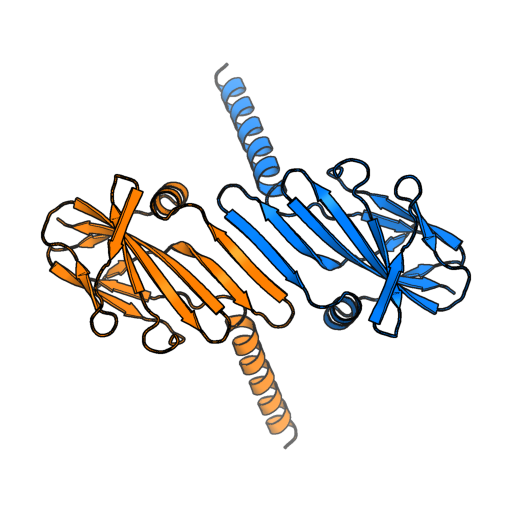44 43 GLY B CA 1
ATOM 1455 C C . GLY B 1 43 ? 0.665 8.398 6.602 1 98.44 43 GLY B C 1
ATOM 1456 O O . GLY B 1 43 ? 0.216 7.824 5.605 1 98.44 43 GLY B O 1
ATOM 1457 N N . SER B 1 44 ? 1.057 7.781 7.758 1 98.62 44 SER B N 1
ATOM 1458 C CA . SER B 1 44 ? 0.874 6.34 7.883 1 98.62 44 SER B CA 1
ATOM 1459 C C . SER B 1 44 ? -0.606 5.969 7.91 1 98.62 44 SER B C 1
ATOM 1461 O O . SER B 1 44 ? -1.436 6.746 8.391 1 98.62 44 SER B O 1
ATOM 1463 N N . TYR B 1 45 ? -0.912 4.801 7.391 1 98.56 45 TYR B N 1
ATOM 1464 C CA . TYR B 1 45 ? -2.307 4.375 7.414 1 98.56 45 TYR B CA 1
ATOM 1465 C C . TYR B 1 45 ? -2.414 2.857 7.32 1 98.56 45 TYR B C 1
ATOM 1467 O O . TYR B 1 45 ? -1.489 2.191 6.848 1 98.56 45 TYR B O 1
ATOM 1475 N N . CYS B 1 46 ? -3.418 2.332 7.785 1 98.5 46 CYS B N 1
ATOM 1476 C CA . CYS B 1 46 ? -3.908 0.978 7.559 1 98.5 46 CYS B CA 1
ATOM 1477 C C . CYS B 1 46 ? -5.352 0.996 7.062 1 98.5 46 CYS B C 1
ATOM 1479 O O . CYS B 1 46 ? -6.211 1.631 7.672 1 98.5 46 CYS B O 1
ATOM 1481 N N . TRP B 1 47 ? -5.574 0.312 5.973 1 97.81 47 TRP B N 1
ATOM 1482 C CA . TRP B 1 47 ? -6.887 0.393 5.34 1 97.81 47 TRP B CA 1
ATOM 1483 C C . TRP B 1 47 ? -7.277 -0.946 4.723 1 97.81 47 TRP B C 1
ATOM 1485 O O . TRP B 1 47 ? -6.48 -1.569 4.02 1 97.81 47 TRP B O 1
ATOM 1495 N N . ARG B 1 48 ? -8.43 -1.308 5.027 1 96.69 48 ARG B N 1
ATOM 1496 C CA . ARG B 1 48 ? -8.945 -2.568 4.496 1 96.69 48 ARG B CA 1
ATOM 1497 C C . ARG B 1 48 ? -9.789 -2.334 3.25 1 96.69 48 ARG B C 1
ATOM 1499 O O . ARG B 1 48 ? -10.773 -1.597 3.289 1 96.69 48 ARG B O 1
ATOM 1506 N N . GLY B 1 49 ? -9.328 -2.924 2.18 1 92.19 49 GLY B N 1
ATOM 1507 C CA . GLY B 1 49 ? -10.102 -2.914 0.949 1 92.19 49 GLY B CA 1
ATOM 1508 C C . GLY B 1 49 ? -10.891 -4.188 0.733 1 92.19 49 GLY B C 1
ATOM 1509 O O . GLY B 1 49 ? -11.125 -4.949 1.676 1 92.19 49 GLY B O 1
ATOM 1510 N N . LEU B 1 50 ? -11.32 -4.359 -0.491 1 88.62 50 LEU B N 1
ATOM 1511 C CA . LEU B 1 50 ? -12.148 -5.508 -0.836 1 88.62 50 LEU B CA 1
ATOM 1512 C C . LEU B 1 50 ? -11.305 -6.781 -0.893 1 88.62 50 LEU B C 1
ATOM 1514 O O . LEU B 1 50 ? -11.711 -7.82 -0.363 1 88.62 50 LEU B O 1
ATOM 1518 N N . ILE B 1 51 ? -10.133 -6.609 -1.468 1 91 51 ILE B N 1
ATOM 1519 C CA . ILE B 1 51 ? -9.391 -7.844 -1.693 1 91 51 ILE B CA 1
ATOM 1520 C C . ILE B 1 51 ? -8.047 -7.773 -0.972 1 91 51 ILE B C 1
ATOM 1522 O O . ILE B 1 51 ? -7.18 -8.633 -1.17 1 91 51 ILE B O 1
ATOM 1526 N N . ASN B 1 52 ? -7.844 -6.703 -0.27 1 94.38 52 ASN B N 1
ATOM 1527 C CA . ASN B 1 52 ? -6.59 -6.566 0.46 1 94.38 52 ASN B CA 1
ATOM 1528 C C . ASN B 1 52 ? -6.746 -5.652 1.674 1 94.38 52 ASN B C 1
ATOM 1530 O O . ASN B 1 52 ? -7.738 -4.934 1.792 1 94.38 52 ASN B O 1
ATOM 1534 N N . ALA B 1 53 ? -5.871 -5.812 2.623 1 96.75 53 ALA B N 1
ATOM 1535 C CA . ALA B 1 53 ? -5.625 -4.891 3.729 1 96.75 53 ALA B CA 1
ATOM 1536 C C . ALA B 1 53 ? -4.188 -4.383 3.709 1 96.75 53 ALA B C 1
ATOM 1538 O O . ALA B 1 53 ? -3.246 -5.168 3.58 1 96.75 53 ALA B O 1
ATOM 1539 N N . GLN B 1 54 ? -4.074 -3.119 3.717 1 96.88 54 GLN B N 1
ATOM 1540 C CA . GLN B 1 54 ? -2.73 -2.562 3.594 1 96.88 54 GLN B CA 1
ATOM 1541 C C . GLN B 1 54 ? -2.396 -1.661 4.777 1 96.88 54 GLN B C 1
ATOM 1543 O O . GLN B 1 54 ? -3.24 -0.884 5.23 1 96.88 54 GLN B O 1
ATOM 1548 N N . CYS B 1 55 ? -1.227 -1.818 5.273 1 98.12 55 CYS B N 1
ATOM 1549 C CA . CYS B 1 55 ? -0.626 -0.88 6.215 1 98.12 55 CYS B CA 1
ATOM 1550 C C . CYS B 1 55 ? 0.639 -0.259 5.637 1 98.12 55 CYS B C 1
ATOM 1552 O O . CYS B 1 55 ? 1.518 -0.972 5.148 1 98.12 55 CYS B O 1
ATOM 1554 N N . VAL B 1 56 ? 0.664 1.066 5.656 1 97.5 56 VAL B N 1
ATOM 1555 C CA . VAL B 1 56 ? 1.797 1.842 5.16 1 97.5 56 VAL B CA 1
ATOM 1556 C C . VAL B 1 56 ? 2.369 2.699 6.285 1 97.5 56 VAL B C 1
ATOM 1558 O O . VAL B 1 56 ? 1.693 3.598 6.797 1 97.5 56 VAL B O 1
ATOM 1561 N N . ASP B 1 57 ? 3.541 2.381 6.66 1 98.12 57 ASP B N 1
ATOM 1562 C CA . ASP B 1 57 ? 4.277 3.207 7.613 1 98.12 57 ASP B CA 1
ATOM 1563 C C . ASP B 1 57 ? 5.094 4.277 6.895 1 98.12 57 ASP B C 1
ATOM 1565 O O . ASP B 1 57 ? 5.98 3.961 6.098 1 98.12 57 ASP B O 1
ATOM 1569 N N . MET B 1 58 ? 4.82 5.438 7.148 1 97.81 58 MET B N 1
ATOM 1570 C CA . MET B 1 58 ? 5.555 6.551 6.551 1 97.81 58 MET B CA 1
ATOM 1571 C C . MET B 1 58 ? 6.652 7.043 7.488 1 97.81 58 MET B C 1
ATOM 1573 O O . MET B 1 58 ? 6.598 6.805 8.695 1 97.81 58 MET B O 1
ATOM 1577 N N . ILE B 1 59 ? 7.562 7.742 6.902 1 96.75 59 ILE B N 1
ATOM 1578 C CA . ILE B 1 59 ? 8.555 8.453 7.707 1 96.75 59 ILE B CA 1
ATOM 1579 C C . ILE B 1 59 ? 7.863 9.547 8.523 1 96.75 59 ILE B C 1
ATOM 1581 O O . ILE B 1 59 ? 6.656 9.758 8.398 1 96.75 59 ILE B O 1
ATOM 1585 N N . SER B 1 60 ? 8.656 10.234 9.367 1 96.94 60 SER B N 1
ATOM 1586 C CA . SER B 1 60 ? 8.07 11.18 10.312 1 96.94 60 SER B CA 1
ATOM 1587 C C . SER B 1 60 ? 7.43 12.359 9.586 1 96.94 60 SER B C 1
ATOM 1589 O O . SER B 1 60 ? 7.844 12.719 8.484 1 96.94 60 SER B O 1
ATOM 1591 N N . PRO B 1 61 ? 6.484 13.016 10.234 1 97.88 61 PRO B N 1
ATOM 1592 C CA . PRO B 1 61 ? 5.797 14.148 9.609 1 97.88 61 PRO B CA 1
ATOM 1593 C C . PRO B 1 61 ? 6.762 15.242 9.148 1 97.88 61 PRO B C 1
ATOM 1595 O O . PRO B 1 61 ? 6.668 15.711 8.008 1 97.88 61 PRO B O 1
ATOM 1598 N N . PRO B 1 62 ? 7.762 15.633 9.961 1 97.62 62 PRO B N 1
ATOM 1599 C CA . PRO B 1 62 ? 8.703 16.625 9.43 1 97.62 62 PRO B CA 1
ATOM 1600 C C . PRO B 1 62 ? 9.438 16.125 8.188 1 97.62 62 PRO B C 1
ATOM 1602 O O . PRO B 1 62 ? 9.664 16.891 7.25 1 97.62 62 PRO B O 1
ATOM 1605 N N . ASP B 1 63 ? 9.805 14.883 8.164 1 97.19 63 ASP B N 1
ATOM 1606 C CA . ASP B 1 63 ? 10.5 14.32 7.012 1 97.19 63 ASP B CA 1
ATOM 1607 C C . ASP B 1 63 ? 9.578 14.242 5.797 1 97.19 63 ASP B C 1
ATOM 1609 O O . ASP B 1 63 ? 10.023 14.414 4.66 1 97.19 63 ASP B O 1
ATOM 1613 N N . ILE B 1 64 ? 8.297 13.969 6.051 1 97.81 64 ILE B N 1
ATOM 1614 C CA . ILE B 1 64 ? 7.324 13.953 4.965 1 97.81 64 ILE B CA 1
ATOM 1615 C C . ILE B 1 64 ? 7.238 15.344 4.336 1 97.81 64 ILE B C 1
ATOM 1617 O O . ILE B 1 64 ? 7.242 15.477 3.109 1 97.81 64 ILE B O 1
ATOM 1621 N N . ILE B 1 65 ? 7.148 16.359 5.176 1 97.56 65 ILE B N 1
ATOM 1622 C CA . ILE B 1 65 ? 7.062 17.734 4.691 1 97.56 65 ILE B CA 1
ATOM 1623 C C . ILE B 1 65 ? 8.289 18.062 3.836 1 97.56 65 ILE B C 1
ATOM 1625 O O . ILE B 1 65 ? 8.164 18.625 2.75 1 97.56 65 ILE B O 1
ATOM 1629 N N . LYS B 1 66 ? 9.438 17.672 4.336 1 96 66 LYS B N 1
ATOM 1630 C CA . LYS B 1 66 ? 10.688 17.938 3.625 1 96 66 LYS B CA 1
ATOM 1631 C C . LYS B 1 66 ? 10.727 17.172 2.299 1 96 66 LYS B C 1
ATOM 1633 O O . LYS B 1 66 ? 11.078 17.75 1.266 1 96 66 LYS B O 1
ATOM 1638 N N . HIS B 1 67 ? 10.336 15.992 2.363 1 95.25 67 HIS B N 1
ATOM 1639 C CA . HIS B 1 67 ? 10.391 15.141 1.177 1 95.25 67 HIS B CA 1
ATOM 1640 C C . HIS B 1 67 ? 9.484 15.68 0.075 1 95.25 67 HIS B C 1
ATOM 1642 O O . HIS B 1 67 ? 9.859 15.68 -1.1 1 95.25 67 HIS B O 1
ATOM 1648 N N . HIS B 1 68 ? 8.352 16.125 0.485 1 95.88 68 HIS B N 1
ATOM 1649 C CA . HIS B 1 68 ? 7.387 16.609 -0.492 1 95.88 68 HIS B CA 1
ATOM 1650 C C . HIS B 1 68 ? 7.574 18.109 -0.764 1 95.88 68 HIS B C 1
ATOM 1652 O O . HIS B 1 68 ? 6.883 18.672 -1.607 1 95.88 68 HIS B O 1
ATOM 1658 N N . GLU B 1 69 ? 8.422 18.703 -0.056 1 96.31 69 GLU B N 1
ATOM 1659 C CA . GLU B 1 69 ? 8.688 20.141 -0.187 1 96.31 69 GLU B CA 1
ATOM 1660 C C . GLU B 1 69 ? 7.406 20.953 -0.045 1 96.31 69 GLU B C 1
ATOM 1662 O O . GLU B 1 69 ? 7.125 21.828 -0.869 1 96.31 69 GLU B O 1
ATOM 1667 N N . LEU B 1 70 ? 6.664 20.594 0.936 1 97.19 70 LEU B N 1
ATOM 1668 C CA . LEU B 1 70 ? 5.414 21.312 1.162 1 97.19 70 LEU B CA 1
ATOM 1669 C C . LEU B 1 70 ? 5.684 22.734 1.665 1 97.19 70 LEU B C 1
ATOM 1671 O O . LEU B 1 70 ? 6.461 22.922 2.604 1 97.19 70 LEU B O 1
ATOM 1675 N N . LYS B 1 71 ? 5.047 23.656 1.089 1 97.12 71 LYS B N 1
ATOM 1676 C CA . LYS B 1 71 ? 5.168 25.047 1.517 1 97.12 71 LYS B CA 1
ATOM 1677 C C . LYS B 1 71 ? 4.109 25.391 2.559 1 97.12 71 LYS B C 1
ATOM 1679 O O . LYS B 1 71 ? 2.928 25.094 2.379 1 97.12 71 LYS B O 1
ATOM 1684 N N . PRO B 1 72 ? 4.5 26.062 3.561 1 97.94 72 PRO B N 1
ATOM 1685 C CA . PRO B 1 72 ? 3.537 26.422 4.602 1 97.94 72 PRO B CA 1
ATOM 1686 C C . PRO B 1 72 ? 2.551 27.5 4.148 1 97.94 72 PRO B C 1
ATOM 1688 O O . PRO B 1 72 ? 2.922 28.406 3.402 1 97.94 72 PRO B O 1
ATOM 1691 N N . VAL B 1 73 ? 1.382 27.359 4.508 1 97.75 73 VAL B N 1
ATOM 1692 C CA . VAL B 1 73 ? 0.414 28.438 4.359 1 97.75 73 VAL B CA 1
ATOM 1693 C C . VAL B 1 73 ? 0.613 29.469 5.469 1 97.75 73 VAL B C 1
ATOM 1695 O O . VAL B 1 73 ? 0.72 29.109 6.645 1 97.75 73 VAL B O 1
ATOM 1698 N N . ILE B 1 74 ? 0.671 30.734 5.102 1 98.19 74 ILE B N 1
ATOM 1699 C CA . ILE B 1 74 ? 0.869 31.797 6.082 1 98.19 74 ILE B CA 1
ATOM 1700 C C . ILE B 1 74 ? -0.474 32.188 6.691 1 98.19 74 ILE B C 1
ATOM 1702 O O . ILE B 1 74 ? -1.432 32.469 5.969 1 98.19 74 ILE B O 1
ATOM 1706 N N . VAL B 1 75 ? -0.464 32.219 8.008 1 98.44 75 VAL B N 1
ATOM 1707 C CA . VAL B 1 75 ? -1.733 32.5 8.68 1 98.44 75 VAL B CA 1
ATOM 1708 C C . VAL B 1 75 ? -1.509 33.469 9.836 1 98.44 75 VAL B C 1
ATOM 1710 O O . VAL B 1 75 ? -0.368 33.719 10.234 1 98.44 75 VAL B O 1
ATOM 1713 N N . SER B 1 76 ? -2.627 34 10.344 1 98.31 76 SER B N 1
ATOM 1714 C CA . SER B 1 76 ? -2.572 34.906 11.484 1 98.31 76 SER B CA 1
ATOM 1715 C C . SER B 1 76 ? -2.496 34.156 12.797 1 98.31 76 SER B C 1
ATOM 1717 O O . SER B 1 76 ? -2.943 33 12.875 1 98.31 76 SER B O 1
ATOM 1719 N N . PRO B 1 77 ? -1.892 34.781 13.812 1 98.44 77 PRO B N 1
ATOM 1720 C CA . PRO B 1 77 ? -1.902 34.156 15.133 1 98.44 77 PRO B CA 1
ATOM 1721 C C . PRO B 1 77 ? -3.311 33.812 15.609 1 98.44 77 PRO B C 1
ATOM 1723 O O . PRO B 1 77 ? -4.25 34.562 15.383 1 98.44 77 PRO B O 1
ATOM 1726 N N . GLU B 1 78 ? -3.469 32.656 16.156 1 98.31 78 GLU B N 1
ATOM 1727 C CA . GLU B 1 78 ? -4.691 32.188 16.781 1 98.31 78 GLU B CA 1
ATOM 1728 C C . GLU B 1 78 ? -5.812 32 15.766 1 98.31 78 GLU B C 1
ATOM 1730 O O . GLU B 1 78 ? -6.992 32.031 16.125 1 98.31 78 GLU B O 1
ATOM 1735 N N . ALA B 1 79 ? -5.414 31.891 14.461 1 98.25 79 ALA B N 1
ATOM 1736 C CA . ALA B 1 79 ? -6.414 31.578 13.445 1 98.25 79 ALA B CA 1
ATOM 1737 C C . ALA B 1 79 ? -7.031 30.203 13.688 1 98.25 79 ALA B C 1
ATOM 1739 O O . ALA B 1 79 ? -6.395 29.328 14.273 1 98.25 79 ALA B O 1
ATOM 1740 N N . LYS B 1 80 ? -8.258 30.078 13.227 1 98.19 80 LYS B N 1
ATOM 1741 C CA . LYS B 1 80 ? -8.977 28.812 13.383 1 98.19 80 LYS B CA 1
ATOM 1742 C C . LYS B 1 80 ? -8.844 27.953 12.133 1 98.19 80 LYS B C 1
ATOM 1744 O O . LYS B 1 80 ? -9.102 28.422 11.023 1 98.19 80 LYS B O 1
ATOM 1749 N N . LEU B 1 81 ? -8.43 26.812 12.328 1 98.31 81 LEU B N 1
ATOM 1750 C CA . LEU B 1 81 ? -8.234 25.812 11.281 1 98.31 81 LEU B CA 1
ATOM 1751 C C . LEU B 1 81 ? -9.289 24.703 11.367 1 98.31 81 LEU B C 1
ATOM 1753 O O . LEU B 1 81 ? -9.453 24.094 12.422 1 98.31 81 LEU B O 1
ATOM 1757 N N . LYS B 1 82 ? -9.977 24.484 10.273 1 98.25 82 LYS B N 1
ATOM 1758 C CA . LYS B 1 82 ? -11.047 23.484 10.258 1 98.25 82 LYS B CA 1
ATOM 1759 C C . LYS B 1 82 ? -10.625 22.25 9.469 1 98.25 82 LYS B C 1
ATOM 1761 O O . LYS B 1 82 ? -10.078 22.359 8.375 1 98.25 82 LYS B O 1
ATOM 1766 N N . ILE B 1 83 ? -10.898 21.094 10 1 98.25 83 ILE B N 1
ATOM 1767 C CA . ILE B 1 83 ? -10.586 19.797 9.391 1 98.25 83 ILE B CA 1
ATOM 1768 C C . ILE B 1 83 ? -11.883 19.078 9.008 1 98.25 83 ILE B C 1
ATOM 1770 O O . ILE B 1 83 ? -12.711 18.797 9.875 1 98.25 83 ILE B O 1
ATOM 1774 N N . GLU B 1 84 ? -12 18.766 7.773 1 96.94 84 GLU B N 1
ATOM 1775 C CA . GLU B 1 84 ? -13.211 18.094 7.301 1 96.94 84 GLU B CA 1
ATOM 1776 C C . GLU B 1 84 ? -12.867 16.891 6.434 1 96.94 84 GLU B C 1
ATOM 1778 O O . GLU B 1 84 ? -11.883 16.906 5.691 1 96.94 84 GLU B O 1
ATOM 1783 N N . PHE B 1 85 ? -13.719 15.883 6.559 1 96.88 85 PHE B N 1
ATOM 1784 C CA . PHE B 1 85 ? -13.609 14.695 5.723 1 96.88 85 PHE B CA 1
ATOM 1785 C C . PHE B 1 85 ? -14.906 14.461 4.949 1 96.88 85 PHE B C 1
ATOM 1787 O O . PHE B 1 85 ? -15.992 14.711 5.465 1 96.88 85 PHE B O 1
ATOM 1794 N N . ASN B 1 86 ? -14.766 14.039 3.752 1 92.75 86 ASN B N 1
ATOM 1795 C CA . ASN B 1 86 ? -15.961 13.68 2.998 1 92.75 86 ASN B CA 1
ATOM 1796 C C . ASN B 1 86 ? -16.672 12.477 3.609 1 92.75 86 ASN B C 1
ATOM 1798 O O . ASN B 1 86 ? -17.891 12.352 3.523 1 92.75 86 ASN B O 1
ATOM 1802 N N . ARG B 1 87 ? -15.898 11.641 4.219 1 94.62 87 ARG B N 1
ATOM 1803 C CA . ARG B 1 87 ? -16.391 10.516 5 1 94.62 87 ARG B CA 1
ATOM 1804 C C . ARG B 1 87 ? -16.016 10.656 6.469 1 94.62 87 ARG B C 1
ATOM 1806 O O . ARG B 1 87 ? -14.844 10.516 6.824 1 94.62 87 ARG B O 1
ATOM 1813 N N . LYS B 1 88 ? -16.953 10.781 7.293 1 95.06 88 LYS B N 1
ATOM 1814 C CA . LYS B 1 88 ? -16.703 11.109 8.695 1 95.06 88 LYS B CA 1
ATOM 1815 C C . LYS B 1 88 ? -16 9.953 9.414 1 95.06 88 LYS B C 1
ATOM 1817 O O . LYS B 1 88 ? -16.406 8.797 9.273 1 95.06 88 LYS B O 1
ATOM 1822 N N . PRO B 1 89 ? -15.078 10.297 10.094 1 97.81 89 PRO B N 1
ATOM 1823 C CA . PRO B 1 89 ? -14.461 9.25 10.914 1 97.81 89 PRO B CA 1
ATOM 1824 C C . PRO B 1 89 ? -15.352 8.797 12.07 1 97.81 89 PRO B C 1
ATOM 1826 O O . PRO B 1 89 ? -16.406 9.391 12.305 1 97.81 89 PRO B O 1
ATOM 1829 N N . LEU B 1 90 ? -14.93 7.727 12.68 1 98.19 90 LEU B N 1
ATOM 1830 C CA . LEU B 1 90 ? -15.617 7.293 13.891 1 98.19 90 LEU B CA 1
ATOM 183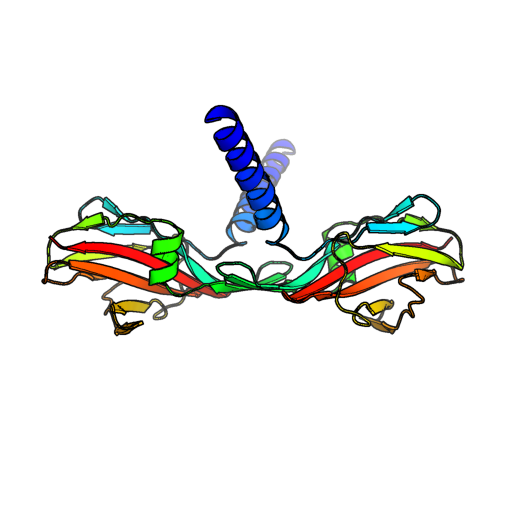1 C C . LEU B 1 90 ? -15.578 8.383 14.953 1 98.19 90 LEU B C 1
ATOM 1833 O O . LEU B 1 90 ? -14.594 9.117 15.062 1 98.19 90 LEU B O 1
ATOM 1837 N N . GLU B 1 91 ? -16.562 8.438 15.742 1 96.5 91 GLU B N 1
ATOM 1838 C CA . GLU B 1 91 ? -16.703 9.492 16.75 1 96.5 91 GLU B CA 1
ATOM 1839 C C . GLU B 1 91 ? -15.539 9.477 17.719 1 96.5 91 GLU B C 1
ATOM 1841 O O . GLU B 1 91 ? -15.102 8.414 18.172 1 96.5 91 GLU B O 1
ATOM 1846 N N . ASN B 1 92 ? -15.031 10.664 18.031 1 96.06 92 ASN B N 1
ATOM 1847 C CA . ASN B 1 92 ? -14.023 10.922 19.047 1 96.06 92 ASN B CA 1
ATOM 1848 C C . ASN B 1 92 ? -12.688 10.258 18.703 1 96.06 92 ASN B C 1
ATOM 1850 O O . ASN B 1 92 ? -11.938 9.859 19.578 1 96.06 92 ASN B O 1
ATOM 1854 N N . THR B 1 93 ? -12.438 10.086 17.359 1 97.88 93 THR B N 1
ATOM 1855 C CA . THR B 1 93 ? -11.18 9.445 17 1 97.88 93 THR B CA 1
ATOM 1856 C C . THR B 1 93 ? -10.227 10.461 16.359 1 97.88 93 THR B C 1
ATOM 1858 O O . THR B 1 93 ? -9.031 10.203 16.25 1 97.88 93 THR B O 1
ATOM 1861 N N . LEU B 1 94 ? -10.805 11.523 15.898 1 98.25 94 LEU B N 1
ATOM 1862 C CA . LEU B 1 94 ? -9.961 12.539 15.289 1 98.25 94 LEU B CA 1
ATOM 1863 C C . LEU B 1 94 ? -9.008 13.148 16.312 1 98.25 94 LEU B C 1
ATOM 1865 O O . LEU B 1 94 ? -9.445 13.586 17.391 1 98.25 94 LEU B O 1
ATOM 1869 N N . ASN B 1 95 ? -7.766 13.109 15.953 1 98 95 ASN B N 1
ATOM 1870 C CA . ASN B 1 95 ? -6.73 13.68 16.812 1 98 95 ASN B CA 1
ATOM 1871 C C . ASN B 1 95 ? -5.723 14.5 16.016 1 98 95 ASN B C 1
ATOM 1873 O O . ASN B 1 95 ? -5.516 14.242 14.828 1 98 95 ASN B O 1
ATOM 1877 N N . ALA B 1 96 ? -5.148 15.453 16.734 1 98.5 96 ALA B N 1
ATOM 1878 C CA . ALA B 1 96 ? -4.117 16.281 16.125 1 98.5 96 ALA B CA 1
ATOM 1879 C C . ALA B 1 96 ? -2.914 16.438 17.062 1 98.5 96 ALA B C 1
ATOM 1881 O O . ALA B 1 96 ? -3.064 16.469 18.281 1 98.5 96 ALA B O 1
ATOM 1882 N N . SER B 1 97 ? -1.808 16.516 16.438 1 98.44 97 SER B N 1
ATOM 1883 C CA . SER B 1 97 ? -0.57 16.719 17.188 1 98.44 97 SER B CA 1
ATOM 1884 C C . SER B 1 97 ? 0.319 17.766 16.516 1 98.44 97 SER B C 1
ATOM 1886 O O . SER B 1 97 ? 0.314 17.906 15.297 1 98.44 97 SER B O 1
ATOM 1888 N N . LEU B 1 98 ? 1.002 18.422 17.359 1 98.44 98 LEU B N 1
ATOM 1889 C CA . LEU B 1 98 ? 2.041 19.344 16.938 1 98.44 98 LEU B CA 1
ATOM 1890 C C . LEU B 1 98 ? 3.42 18.703 17.047 1 98.44 98 LEU B C 1
ATOM 1892 O O . LEU B 1 98 ? 3.77 18.141 18.078 1 98.44 98 LEU B O 1
ATOM 1896 N N . TRP B 1 99 ? 4.148 18.781 15.984 1 98.06 99 TRP B N 1
ATOM 1897 C CA . TRP B 1 99 ? 5.492 18.219 15.953 1 98.06 99 TRP B CA 1
ATOM 1898 C C . TRP B 1 99 ? 6.543 19.297 16.219 1 98.06 99 TRP B C 1
ATOM 1900 O O . TRP B 1 99 ? 6.645 20.266 15.469 1 98.06 99 TRP B O 1
ATOM 1910 N N . LEU B 1 100 ? 7.371 19.047 17.234 1 95 100 LEU B N 1
ATOM 1911 C CA . LEU B 1 100 ? 8.375 20.016 17.656 1 95 100 LEU B CA 1
ATOM 1912 C C . LEU B 1 100 ? 9.711 19.75 16.984 1 95 100 LEU B C 1
ATOM 1914 O O . LEU B 1 100 ? 9.922 18.672 16.422 1 95 100 LEU B O 1
ATOM 1918 N N . SER B 1 101 ? 10.562 20.719 17.016 1 89.44 101 SER B N 1
ATOM 1919 C CA . SER B 1 101 ? 11.852 20.641 16.328 1 89.44 101 SER B CA 1
ATOM 1920 C C . SER B 1 101 ? 12.719 19.531 16.922 1 89.44 101 SER B C 1
ATOM 1922 O O . SER B 1 101 ? 13.586 19 16.234 1 89.44 101 SER B O 1
ATOM 1924 N N . ASN B 1 102 ? 12.453 19.188 18.156 1 90.19 102 ASN B N 1
ATOM 1925 C CA . ASN B 1 102 ? 13.281 18.172 18.812 1 90.19 102 ASN B CA 1
ATOM 1926 C C . ASN B 1 102 ? 12.766 16.766 18.547 1 90.19 102 ASN B C 1
ATOM 1928 O O . ASN B 1 102 ? 13.281 15.797 19.109 1 90.19 102 ASN B O 1
ATOM 1932 N N . GLY B 1 103 ? 11.734 16.656 17.797 1 88.88 103 GLY B N 1
ATOM 1933 C CA . GLY B 1 103 ? 11.195 15.344 17.453 1 88.88 103 GLY B CA 1
ATOM 1934 C C . GLY B 1 103 ? 10.055 14.914 18.344 1 88.88 103 GLY B C 1
ATOM 1935 O O . GLY B 1 103 ? 9.391 13.906 18.078 1 88.88 103 GLY B O 1
ATOM 1936 N N . GLU B 1 104 ? 9.883 15.719 19.344 1 94.5 104 GLU B N 1
ATOM 1937 C CA . GLU B 1 104 ? 8.773 15.414 20.234 1 94.5 104 GLU B CA 1
ATOM 1938 C C . GLU B 1 104 ? 7.453 15.93 19.672 1 94.5 104 GLU B C 1
ATOM 1940 O O . GLU B 1 104 ? 7.445 16.75 18.75 1 94.5 104 GLU B O 1
ATOM 1945 N N . THR B 1 105 ? 6.414 15.289 20.219 1 97.5 105 THR B N 1
ATOM 1946 C CA . THR B 1 105 ? 5.086 15.711 19.781 1 97.5 105 THR B CA 1
ATOM 1947 C C . THR B 1 105 ? 4.262 16.219 20.953 1 97.5 105 THR B C 1
ATOM 1949 O O . THR B 1 105 ? 4.449 15.781 22.094 1 97.5 105 THR B O 1
ATOM 1952 N N . GLU B 1 106 ? 3.438 17.203 20.656 1 97.38 106 GLU B N 1
ATOM 1953 C CA . GLU B 1 106 ? 2.463 17.719 21.609 1 97.38 106 GLU B CA 1
ATOM 1954 C C . GLU B 1 106 ? 1.04 17.578 21.078 1 97.38 106 GLU B C 1
ATOM 1956 O O . GLU B 1 106 ? 0.803 17.75 19.891 1 97.38 106 GLU B O 1
ATOM 1961 N N . ASN B 1 107 ? 0.182 17.344 22.062 1 97.69 107 ASN B N 1
ATOM 1962 C CA . ASN B 1 107 ? -1.225 17.312 21.672 1 97.69 107 ASN B CA 1
ATOM 1963 C C . ASN B 1 107 ? -1.717 18.672 21.219 1 97.69 107 ASN B C 1
ATOM 1965 O O . ASN B 1 107 ? -1.396 19.703 21.828 1 97.69 107 ASN B O 1
ATOM 1969 N N . ALA B 1 108 ? -2.412 18.672 20.047 1 97.81 108 ALA B N 1
ATOM 1970 C CA . ALA B 1 108 ? -3.115 19.859 19.578 1 97.81 108 ALA B CA 1
ATOM 1971 C C . ALA B 1 108 ? -4.621 19.719 19.766 1 97.81 108 ALA B C 1
ATOM 1973 O O . ALA B 1 108 ? -5.297 19.062 18.969 1 97.81 108 ALA B O 1
ATOM 1974 N N . PRO B 1 109 ? -5.145 20.312 20.781 1 96.38 109 PRO B N 1
ATOM 1975 C CA . PRO B 1 109 ? -6.559 20.094 21.109 1 96.38 109 PRO B CA 1
ATOM 1976 C C . PRO B 1 109 ? -7.492 20.531 19.969 1 96.38 109 PRO B C 1
ATOM 1978 O O . PRO B 1 109 ? -7.234 21.531 19.312 1 96.38 109 PRO B O 1
ATOM 1981 N N . LEU B 1 110 ? -8.484 19.688 19.844 1 97 110 LEU B N 1
ATOM 1982 C CA . LEU B 1 110 ? -9.531 19.969 18.859 1 97 110 LEU B CA 1
ATOM 1983 C C . LEU B 1 110 ? -10.867 20.219 19.531 1 97 110 LEU B C 1
ATOM 1985 O O . LEU B 1 110 ? -11.211 19.547 20.516 1 97 110 LEU B O 1
ATOM 1989 N N . ASN B 1 111 ? -11.555 21.266 19.078 1 95.25 111 ASN B N 1
ATOM 1990 C CA . ASN B 1 111 ? -12.953 21.5 19.422 1 95.25 111 ASN B CA 1
ATOM 1991 C C . ASN B 1 111 ? -13.852 21.438 18.188 1 95.25 111 ASN B C 1
ATOM 1993 O O . ASN B 1 111 ? -13.852 22.359 17.375 1 95.25 111 ASN B O 1
ATOM 1997 N N . ASP B 1 112 ? -14.648 20.359 18.078 1 92.5 112 ASP B N 1
ATOM 1998 C CA . ASP B 1 112 ? -15.508 20.156 16.922 1 92.5 112 ASP B CA 1
ATOM 1999 C C . ASP B 1 112 ? -14.711 20.25 15.625 1 92.5 112 ASP B C 1
ATOM 2001 O O . ASP B 1 112 ? -15.086 20.984 14.711 1 92.5 112 ASP B O 1
ATOM 2005 N N . ASN B 1 113 ? -13.508 19.688 15.523 1 96.12 113 ASN B N 1
ATOM 2006 C CA . ASN B 1 113 ? -12.648 19.547 14.352 1 96.12 113 ASN B CA 1
ATOM 2007 C C . ASN B 1 113 ? -11.945 20.875 14.023 1 96.12 113 ASN B C 1
ATOM 2009 O O . ASN B 1 113 ? -11.523 21.078 12.891 1 96.12 113 ASN B O 1
ATOM 2013 N N . VAL B 1 114 ? -11.961 21.766 15.023 1 97.5 114 VAL B N 1
ATOM 2014 C CA . VAL B 1 114 ? -11.312 23.062 14.828 1 97.5 114 VAL B CA 1
ATOM 2015 C C . VAL B 1 114 ? -10.078 23.156 15.719 1 97.5 114 VAL B C 1
ATOM 2017 O O . VAL B 1 114 ? -10.133 22.828 16.906 1 97.5 114 VAL B O 1
ATOM 2020 N N . LEU B 1 115 ? -9.07 23.562 15.148 1 97.88 115 LEU B N 1
ATOM 2021 C CA . LEU B 1 115 ? -7.793 23.781 15.828 1 97.88 115 LEU B CA 1
ATOM 2022 C C . LEU B 1 115 ? -7.422 25.266 15.812 1 97.88 115 LEU B C 1
ATOM 2024 O O . LEU B 1 115 ? -7.562 25.938 14.781 1 97.88 115 LEU B O 1
ATOM 2028 N N . VAL B 1 116 ? -7.031 25.719 16.969 1 98.12 116 VAL B N 1
ATOM 2029 C CA . VAL B 1 116 ? -6.531 27.094 17.031 1 98.12 116 VAL B CA 1
ATOM 2030 C C . VAL B 1 116 ? -5.008 27.078 16.938 1 98.12 116 VAL B C 1
ATOM 2032 O O . VAL B 1 116 ? -4.328 26.453 17.75 1 98.12 116 VAL B O 1
ATOM 2035 N N . VAL B 1 117 ? -4.496 27.781 15.992 1 98 117 VAL B N 1
ATOM 2036 C CA . VAL B 1 117 ? -3.053 27.766 15.797 1 98 117 VAL B CA 1
ATOM 2037 C C . VAL B 1 117 ? -2.377 28.641 16.859 1 98 117 VAL B C 1
ATOM 2039 O O . VAL B 1 117 ? -3.027 29.469 17.5 1 98 117 VAL B O 1
ATOM 2042 N N . PRO B 1 118 ? -1.142 28.516 16.984 1 97.94 118 PRO B N 1
ATOM 2043 C CA . PRO B 1 118 ? -0.434 29.219 18.062 1 97.94 118 PRO B CA 1
ATOM 2044 C C . PRO B 1 118 ? -0.426 30.734 17.859 1 97.94 118 PRO B C 1
ATOM 2046 O O . PRO B 1 118 ? -0.587 31.219 16.734 1 97.94 118 PRO B O 1
ATOM 2049 N N . LYS B 1 119 ? -0.225 31.359 18.984 1 98.12 119 LYS B N 1
ATOM 2050 C CA . LYS B 1 119 ? -0.089 32.812 18.969 1 98.12 119 LYS B CA 1
ATOM 2051 C C . LYS B 1 119 ? 1.303 33.25 18.5 1 98.12 119 LYS B C 1
ATOM 2053 O O . LYS B 1 119 ? 1.455 34.25 17.797 1 98.12 119 LYS B O 1
ATOM 2058 N N . GLU B 1 120 ? 2.277 32.5 18.797 1 97.94 120 GLU B N 1
ATOM 2059 C CA . GLU B 1 120 ? 3.678 32.812 18.516 1 97.94 120 GLU B CA 1
ATOM 2060 C C . GLU B 1 120 ? 4.023 32.594 17.047 1 97.94 120 GLU B C 1
ATOM 2062 O O . GLU B 1 120 ? 3.598 31.609 16.453 1 97.94 120 GLU B O 1
ATOM 2067 N N . LYS B 1 121 ? 4.852 33.531 16.531 1 98.38 121 LYS B N 1
ATOM 2068 C CA . LYS B 1 121 ? 5.34 33.406 15.164 1 98.38 121 LYS B CA 1
ATOM 2069 C C . LYS B 1 121 ? 6.227 32.156 15.023 1 98.38 121 LYS B C 1
ATOM 2071 O O . LYS B 1 121 ? 6.984 31.828 15.938 1 98.38 121 LYS B O 1
ATOM 2076 N N . GLY B 1 122 ? 6.078 31.547 13.805 1 98.12 122 GLY B N 1
ATOM 2077 C CA . GLY B 1 122 ? 6.91 30.391 13.539 1 98.12 122 GLY B CA 1
ATOM 2078 C C . GLY B 1 122 ? 6.273 29.406 12.578 1 98.12 122 GLY B C 1
ATOM 2079 O O . GLY B 1 122 ? 5.164 29.641 12.086 1 98.12 122 GLY B O 1
ATOM 2080 N N . VAL B 1 123 ? 7.035 28.406 12.266 1 98.19 123 VAL B N 1
ATOM 2081 C CA . VAL B 1 123 ? 6.566 27.328 11.406 1 98.19 123 VAL B CA 1
ATOM 2082 C C . VAL B 1 123 ? 6.121 26.141 12.266 1 98.19 123 VAL B C 1
ATOM 2084 O O . VAL B 1 123 ? 6.848 25.703 13.156 1 98.19 123 VAL B O 1
ATOM 2087 N N . TYR B 1 124 ? 4.922 25.672 11.961 1 98.56 124 TYR B N 1
ATOM 2088 C CA . TYR B 1 124 ? 4.34 24.594 12.766 1 98.56 124 TYR B CA 1
ATOM 2089 C C . TYR B 1 124 ? 3.938 23.422 11.898 1 98.56 124 TYR B C 1
ATOM 2091 O O . TYR B 1 124 ? 3.199 23.578 10.922 1 98.56 124 TYR B O 1
ATOM 2099 N N . ILE B 1 125 ? 4.426 22.25 12.211 1 98.69 125 ILE B N 1
ATOM 2100 C CA . ILE B 1 125 ? 4.062 21.016 11.539 1 98.69 125 ILE B CA 1
ATOM 2101 C C . ILE B 1 125 ? 3.025 20.25 12.375 1 98.69 125 ILE B C 1
ATOM 2103 O O . ILE B 1 125 ? 3.238 20 13.555 1 98.69 125 ILE B O 1
ATOM 2107 N N . TYR B 1 126 ? 1.908 19.938 11.727 1 98.75 126 TYR B N 1
ATOM 2108 C CA . TYR B 1 126 ? 0.836 19.219 12.406 1 98.75 126 TYR B CA 1
ATOM 2109 C C . TYR B 1 126 ? 0.604 17.859 11.773 1 98.75 126 TYR B C 1
ATOM 2111 O O . TYR B 1 126 ? 0.785 17.688 10.562 1 98.75 126 TYR B O 1
ATOM 2119 N N . SER B 1 127 ? 0.267 16.953 12.523 1 98.69 127 SER B N 1
ATOM 2120 C CA . SER B 1 127 ? -0.316 15.695 12.062 1 98.69 127 SER B CA 1
ATOM 2121 C C . SER B 1 127 ? -1.735 15.516 12.594 1 98.69 127 SER B C 1
ATOM 2123 O O . SER B 1 127 ? -2.027 15.883 13.734 1 98.69 127 SER B O 1
ATOM 2125 N N . VAL B 1 128 ? -2.59 15.008 11.727 1 98.56 128 VAL B N 1
ATOM 2126 C CA . VAL B 1 128 ? -3.949 14.656 12.125 1 98.56 128 VAL B CA 1
ATOM 2127 C C . VAL B 1 128 ? -4.219 13.195 11.781 1 98.56 128 VAL B C 1
ATOM 2129 O O . VAL B 1 128 ? -3.699 12.672 10.789 1 98.56 128 VAL B O 1
ATOM 2132 N N . SER B 1 129 ? -4.918 12.562 12.602 1 98.56 129 SER B N 1
ATOM 2133 C CA . SER B 1 129 ? -5.25 11.156 12.359 1 98.56 129 SER B CA 1
ATOM 2134 C C . SER B 1 129 ? -6.664 10.844 12.828 1 98.56 129 SER B C 1
ATOM 2136 O O . SER B 1 129 ? -7.195 11.516 13.719 1 98.56 129 SER B O 1
ATOM 2138 N N . ALA B 1 130 ? -7.211 9.844 12.219 1 98.62 130 ALA B N 1
ATOM 2139 C CA . ALA B 1 130 ? -8.539 9.383 12.617 1 98.62 130 ALA B CA 1
ATOM 2140 C C . ALA B 1 130 ? -8.742 7.922 12.234 1 98.62 130 ALA B C 1
ATOM 2142 O O . ALA B 1 130 ? -7.906 7.324 11.555 1 98.62 130 ALA B O 1
ATOM 2143 N N . ASN B 1 131 ? -9.812 7.367 12.797 1 98.75 131 ASN B N 1
ATOM 2144 C CA . ASN B 1 131 ? -10.18 5.98 12.531 1 98.75 131 ASN B CA 1
ATOM 2145 C C . ASN B 1 131 ? -11.508 5.891 11.789 1 98.75 131 ASN B C 1
ATOM 2147 O O . ASN B 1 131 ? -12.43 6.664 12.055 1 98.75 131 ASN B O 1
ATOM 2151 N N . TRP B 1 132 ? -11.633 5.012 10.93 1 98.19 132 TRP B N 1
ATOM 2152 C CA . TRP B 1 132 ? -12.852 4.602 10.25 1 98.19 132 TRP B CA 1
ATOM 2153 C C . TRP B 1 132 ? -13.109 3.107 10.43 1 98.19 132 TRP B C 1
ATOM 2155 O O . TRP B 1 132 ? -12.266 2.393 10.984 1 98.19 132 TRP B O 1
ATOM 2165 N N . GLU B 1 133 ? -14.234 2.691 9.977 1 96.75 133 GLU B N 1
ATOM 2166 C CA . GLU B 1 133 ? -14.547 1.27 10.062 1 96.75 133 GLU B CA 1
ATOM 2167 C C . GLU B 1 133 ? -13.508 0.426 9.328 1 96.75 133 GLU B C 1
ATOM 2169 O O . GLU B 1 133 ? -13.141 -0.655 9.797 1 96.75 133 GLU B O 1
ATOM 2174 N N . LYS B 1 134 ? -12.984 1.032 8.281 1 96.81 134 LYS B N 1
ATOM 2175 C CA . LYS B 1 134 ? -12.109 0.267 7.402 1 96.81 134 LYS B CA 1
ATOM 2176 C C . LYS B 1 134 ? -10.641 0.434 7.805 1 96.81 134 LYS B C 1
ATOM 2178 O O . LYS B 1 134 ? -9.758 -0.192 7.215 1 96.81 134 LYS B O 1
ATOM 2183 N N . GLY B 1 135 ? -10.469 1.363 8.68 1 98.12 135 GLY B N 1
ATOM 2184 C CA . GLY B 1 135 ? -9.078 1.535 9.07 1 98.12 135 GLY B CA 1
ATOM 2185 C C . GLY B 1 135 ? -8.781 2.906 9.648 1 98.12 135 GLY B C 1
ATOM 2186 O O . GLY B 1 135 ? -9.672 3.543 10.227 1 98.12 135 GLY B O 1
ATOM 2187 N N . SER B 1 136 ? -7.551 3.279 9.586 1 98.62 136 SER B N 1
ATOM 2188 C CA . SER B 1 136 ? -7.059 4.535 10.141 1 98.62 136 SER B CA 1
ATOM 2189 C C . SER B 1 136 ? -6.07 5.207 9.188 1 98.62 136 SER B C 1
ATOM 2191 O O . SER B 1 136 ? -5.496 4.551 8.32 1 98.62 136 SER B O 1
ATOM 2193 N N . SER B 1 137 ? -5.91 6.445 9.344 1 98.69 137 SER B N 1
ATOM 2194 C CA . SER B 1 137 ? -5.008 7.188 8.469 1 98.69 137 SER B CA 1
ATOM 2195 C C . SER B 1 137 ? -4.527 8.477 9.133 1 98.69 137 SER B C 1
ATOM 2197 O O . SER B 1 137 ? -5.27 9.109 9.883 1 98.69 137 SER B O 1
ATOM 2199 N N . GLY B 1 138 ? -3.32 8.789 8.836 1 98.69 138 GLY B N 1
ATOM 2200 C CA . GLY B 1 138 ? -2.738 10.055 9.25 1 98.69 138 GLY B CA 1
ATOM 2201 C C . GLY B 1 138 ? -2.443 10.992 8.094 1 98.69 138 GLY B C 1
ATOM 2202 O O . GLY B 1 138 ? -2.256 10.539 6.961 1 98.69 138 GLY B O 1
ATOM 2203 N N . TYR B 1 139 ? -2.338 12.188 8.453 1 98.81 139 TYR B N 1
ATOM 2204 C CA . TYR B 1 139 ? -2.061 13.242 7.484 1 98.81 139 TYR B CA 1
ATOM 2205 C C . TYR B 1 139 ? -1.18 14.328 8.094 1 98.81 139 TYR B C 1
ATOM 2207 O O . TYR B 1 139 ? -1.211 14.547 9.312 1 98.81 139 TYR B O 1
ATOM 2215 N N . VAL B 1 140 ? -0.505 15 7.207 1 98.75 140 VAL B N 1
ATOM 2216 C CA . VAL B 1 140 ? 0.483 15.961 7.68 1 98.75 140 VAL B CA 1
ATOM 2217 C C . VAL B 1 140 ? 0.353 17.266 6.898 1 98.75 140 VAL B C 1
ATOM 2219 O O . VAL B 1 140 ? 0.148 17.25 5.68 1 98.75 140 VAL B O 1
ATOM 2222 N N . PHE B 1 141 ? 0.506 18.359 7.621 1 98.62 141 PHE B N 1
ATOM 2223 C CA . PHE B 1 141 ? 0.536 19.656 6.965 1 98.62 141 PHE B CA 1
ATOM 2224 C C . PHE B 1 141 ? 1.392 20.641 7.75 1 98.62 141 PHE B C 1
ATOM 2226 O O . PHE B 1 141 ? 1.806 20.359 8.875 1 98.62 141 PHE B O 1
ATOM 2233 N N . VAL B 1 142 ? 1.64 21.781 7.098 1 98.69 142 VAL B N 1
ATOM 2234 C CA . VAL B 1 142 ? 2.529 22.766 7.703 1 98.69 142 VAL B CA 1
ATOM 2235 C C . VAL B 1 142 ? 1.965 24.172 7.492 1 98.69 142 VAL B C 1
ATOM 2237 O O . VAL B 1 142 ? 1.407 24.469 6.434 1 98.69 142 VAL B O 1
ATOM 2240 N N . ILE B 1 143 ? 2.066 24.984 8.555 1 98.38 143 ILE B N 1
ATOM 2241 C CA . ILE B 1 143 ? 1.64 26.375 8.469 1 98.38 143 ILE B CA 1
ATOM 2242 C C . ILE B 1 143 ? 2.729 27.281 9.039 1 98.38 143 ILE B C 1
ATOM 2244 O O . ILE B 1 143 ? 3.639 26.812 9.727 1 98.38 143 ILE B O 1
ATOM 2248 N N . GLU B 1 144 ? 2.596 28.5 8.68 1 98.56 144 GLU B N 1
ATOM 2249 C CA . GLU B 1 144 ? 3.463 29.531 9.25 1 98.56 144 GLU B CA 1
ATOM 2250 C C . GLU B 1 144 ? 2.646 30.672 9.852 1 98.56 144 GLU B C 1
ATOM 2252 O O . GLU B 1 144 ? 1.845 31.297 9.164 1 98.56 144 GLU B O 1
ATOM 2257 N N . VAL B 1 145 ? 2.893 30.828 11.148 1 98.38 145 VAL B N 1
ATOM 2258 C CA . VAL B 1 145 ? 2.23 31.938 11.828 1 98.38 145 VAL B CA 1
ATOM 2259 C C . VAL B 1 145 ? 3.094 33.188 11.734 1 98.38 145 VAL B C 1
ATOM 2261 O O . VAL B 1 145 ? 4.285 33.156 12.047 1 98.38 145 VAL B O 1
ATOM 2264 N N . LYS B 1 146 ? 2.457 34.219 11.242 1 97.56 146 LYS B N 1
ATOM 2265 C CA . LYS B 1 146 ? 3.148 35.5 11.148 1 97.56 146 LYS B CA 1
ATOM 2266 C C . LYS B 1 146 ? 2.322 36.625 11.781 1 97.56 146 LYS B C 1
ATOM 2268 O O . LYS B 1 146 ? 1.092 36.562 11.797 1 97.56 146 LYS B O 1
#

Secondary structure (DSSP, 8-state):
-HHHHHHHHHHHHHHHHHHHHHTTSPPPEEEEETTEEPP-EEEEEEEE-SSEEEEEEE--HHHHHHHHTPPPEEE-TT-EEEEEESSPPPTT--EEEEEPTTS-EEE---BTTEEEPPSS-EEEEEEEEEEETTEEEEEEEEEEE-/-HHHHHHHHHHHHHHHHHHHHHTTSPPPEEEEETTEEPP-EEEEEEEE-SSEEEEEEE--HHHHHHHHTPPPEEE-TT-EEEEEESSPPPTT--EEEEEPTTS-EEE---BTTEEEPPSS-EEEEEEEEEEETTEEEEEEEEEEE-

Foldseek 3Di:
DVVVVVVVVVVVVVVVVVVQVVQPDDWDKWKDWPNDTFDKDWAWKWFAHDVDIDTDHDDDQVVRCVVVVGDAAEHEAFIKMAIDTPDDFDPPFKFKWKADPVRDIHGFDDDVRIGTHHNDFDKIKMKIKGAHPGIITMMITMHTYD/DVVVVVVVVVVVCVVVVVVQVVQPDDWDKWKDWPNDTFDKDWAWKWFAHDVDIDTDHDDDQVVRCVVVVGDAAEHEAFIKMAIDTPDDFDPPFKFKWKADPVRDIHGQDDDVRITTHHRDFDKIKMKIKGAHPGIITMMITMHTYD

Organism: NCBI:txid1224748

Sequence (292 aa):
MKKILISLLAVVVLVGGIYFGSNLKPPKPTITIENNTVKVAQGSYCWRGLINAQCVDMISPPDIIKHHELKPVIVSPEAKLKIEFNRKPLENTLNASLWLSNGETENAPLNDNVLVVPKEKGVYIYSVSANWEKGSSGYVFVIEVKMKKILISLLAVVVLVGGIYFGSNLKPPKPTITIENNTVKVAQGSYCWRGLINAQCVDMISPPDIIKHHELKPVIVSPEAKLKIEFNRKPLENTLNASLWLSNGETENAPLNDNVLVVPKEKGVYIYSVSANWEKGSSGYVFVIEVK

Radius of gyration: 25.08 Å; Cα contacts (8 Å, |Δi|>4): 598; chains: 2; bounding box: 74×71×46 Å

pLDDT: mean 92.77, std 10.42, range [58.19, 98.81]

Solvent-accessible surface area (backbone atoms only — not comparable to full-atom values): 15770 Å² total; per-residue (Å²): 106,67,63,60,51,50,52,51,49,51,51,50,50,52,52,46,49,48,54,54,58,61,49,65,52,74,75,65,70,49,36,37,39,94,95,36,75,57,73,72,42,84,44,35,32,32,41,45,44,94,61,34,36,36,37,36,45,45,56,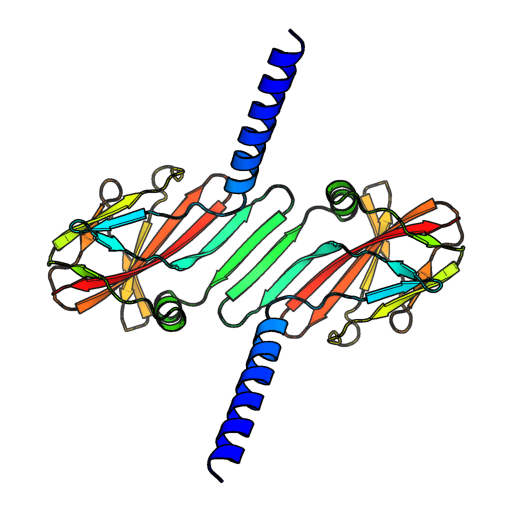54,62,72,55,48,39,59,74,66,62,64,75,56,49,78,41,54,48,53,38,59,32,39,60,42,50,92,58,73,55,46,86,93,39,69,44,39,32,34,54,45,97,85,72,47,73,40,83,39,71,66,59,95,49,29,31,67,44,57,70,64,70,45,78,46,40,37,38,39,33,35,33,43,96,50,31,36,37,30,31,27,37,49,33,27,28,92,109,67,61,60,51,50,51,51,50,49,51,49,50,51,52,46,47,48,55,54,58,62,50,64,53,75,75,64,69,50,36,37,39,93,96,35,74,57,74,71,43,84,43,34,32,34,42,47,42,93,61,35,36,36,37,35,46,45,57,54,61,71,55,47,40,60,73,67,61,65,74,56,48,78,39,53,50,53,38,60,33,40,59,42,50,91,58,74,55,44,85,92,39,71,43,40,30,35,54,45,96,85,71,48,75,41,84,40,71,67,60,95,49,30,33,66,45,57,70,63,70,46,78,47,40,35,37,38,33,35,33,43,96,50,31,36,38,29,30,29,37,47,34,26,27,93

Nearest PDB structures (foldseek):
  8kce-assembly1_A-2  TM=6.288E-01  e=6.137E-01  Ramazzottius varieornatus
  4qfs-assembly1_B  TM=4.985E-01  e=1.350E+00  Rattus norvegicus
  4y5v-assembly2_I-2  TM=3.051E-01  e=1.739E-01  Homo sapiens
  5iso-assembly2_D  TM=5.500E-01  e=5.292E+00  Homo sapiens
  8z9d-assembly1_PP  TM=2.110E-01  e=3.298E+00  Spinacia oleracea